Protein AF-A0A7W1VV33-F1 (afdb_monomer_lite)

Foldseek 3Di:
DDKDWQVLQPLAQQLVCVVVVDTDIAEEAEADPDPVDDDPLNVVVVCCVRVVNCVVVLVQQAVVQLVVVCVVVDDPDPQRVVVVVCCVVRNQRNFKDWHYWYCHPVQRKIKTWIWGPRDVTSAPQTWIWMQDPNGIHTDGNCVVVVVVVVVLVVVLVVLVVLLCVVQPDAPDDDDLVLVAAKKAWDLPVLVVSCVSSVDDPVLNVVLSVVRNQWMDHSNVQWIWRRDDPDTWIWHFPDWDDDPQKIKTWTFTPPPPPTDIDIWIWGDGPQWTATSNRRTIIHGD

Secondary structure (DSSP, 8-state):
-EEEEGGGSTTTTHHHHHHH----EEEEEEE-S-TT---HHHHHHHIIIIIS--HHHHHHHHHHHHHHHHHHH--SSHHHHHHHHHHHHH-SGGGEEEEEEEEETTTTEEEEEEEE-STT-SSTT-EEEEEETTEEEEEETHHHHHHHHHHHHHHHHHHHHHHHHHH----S---HHHH-SEEEE-HHHHHHHHHHTT--HHHHHHHHHHHHHEEEETTTTEEEE-SSSS--EEEEEEEEEETTEEEEEEEEES-SS--EEEEEEEEETTEEEETTT--EEEE-

pLDDT: mean 80.13, std 11.78, range [47.22, 97.31]

Sequence (284 aa):
MATLQNSTVPGLATHHFKNSGKALSFTVFLRGKSNDQISKWQQQIVERLFEKSELPTAIQQGMNEYEMQVLEDGFDGDEEEAVWNEIKKNGVLPYVILLALVVDELEREVILSLASDLDGNIEEHGIAISLRRGRWRFHHSDYLAQYCGRVDAEEKEKLWKQRQEIIGTPEWEPSPKTMYGTWVFDDTEAKRLFAELKLPKSEIRRNLKDGKEFRLELSSGRLVWVNSALPGEFELLGFEKLGDIVKIKFQNIPPNRPAKGQMEFKYYNGRLVALNAGLVFRKI

Radius of gyration: 24.75 Å; chains: 1; bounding box: 54×46×66 Å

Structure (mmCIF, N/CA/C/O backbone):
data_AF-A0A7W1VV33-F1
#
_entry.id   AF-A0A7W1VV33-F1
#
loop_
_atom_site.group_PDB
_atom_site.id
_atom_site.type_symbol
_atom_site.label_atom_id
_atom_site.label_alt_id
_atom_site.label_comp_id
_atom_site.label_asym_id
_atom_site.label_entity_id
_atom_site.label_seq_id
_atom_site.pdbx_PDB_ins_code
_atom_site.Cartn_x
_atom_site.Cartn_y
_atom_site.Cartn_z
_atom_site.occupancy
_atom_site.B_iso_or_equiv
_atom_site.auth_seq_id
_atom_site.auth_comp_id
_atom_site.auth_asym_id
_atom_site.auth_atom_id
_atom_site.pdbx_PDB_model_num
ATOM 1 N N . MET A 1 1 ? -10.549 -6.280 -2.941 1.00 83.56 1 MET A N 1
ATOM 2 C CA . MET A 1 1 ? -10.718 -5.021 -2.184 1.00 83.56 1 MET A CA 1
ATOM 3 C C . MET A 1 1 ? -12.162 -4.943 -1.725 1.00 83.56 1 MET A C 1
ATOM 5 O O . MET A 1 1 ? -13.036 -5.216 -2.539 1.00 83.56 1 MET A O 1
ATOM 9 N N . ALA A 1 2 ? -12.402 -4.614 -0.460 1.00 88.00 2 ALA A N 1
ATOM 10 C CA . ALA A 1 2 ? -13.742 -4.379 0.080 1.00 88.00 2 ALA A CA 1
ATOM 11 C C . ALA A 1 2 ? -13.767 -3.048 0.839 1.00 88.00 2 ALA A C 1
ATOM 13 O O . ALA A 1 2 ? -12.739 -2.637 1.371 1.00 88.00 2 ALA A O 1
ATOM 14 N N . THR A 1 3 ? -14.921 -2.390 0.894 1.00 92.81 3 THR A N 1
ATOM 15 C CA . THR A 1 3 ? -15.111 -1.141 1.641 1.00 92.81 3 THR A CA 1
ATOM 16 C C . THR A 1 3 ? -16.143 -1.376 2.734 1.00 92.81 3 THR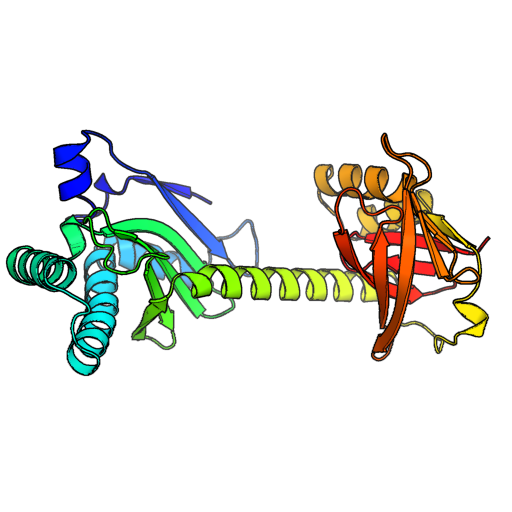 A C 1
ATOM 18 O O . THR A 1 3 ? -17.218 -1.906 2.460 1.00 92.81 3 THR A O 1
ATOM 21 N N . LEU A 1 4 ? -15.801 -1.004 3.963 1.00 90.88 4 LEU A N 1
ATOM 22 C CA . LEU A 1 4 ? -16.618 -1.185 5.164 1.00 90.88 4 LEU A CA 1
ATOM 23 C C . LEU A 1 4 ? -16.777 0.159 5.880 1.00 90.88 4 LEU A C 1
ATOM 25 O O . LEU A 1 4 ? -16.009 1.082 5.628 1.00 90.88 4 LEU A O 1
ATOM 29 N N . GLN A 1 5 ? -17.760 0.286 6.769 1.00 92.31 5 GLN A N 1
ATOM 30 C CA . GLN A 1 5 ? -17.950 1.504 7.562 1.00 92.31 5 GLN A CA 1
ATOM 31 C C . GLN A 1 5 ? -17.329 1.345 8.948 1.00 92.31 5 GLN A C 1
ATOM 33 O O . GLN A 1 5 ? -17.459 0.297 9.565 1.00 92.31 5 GLN A O 1
ATOM 38 N N . ASN A 1 6 ? -16.708 2.394 9.483 1.00 91.31 6 ASN A N 1
ATOM 39 C CA . ASN A 1 6 ? -16.181 2.394 10.852 1.00 91.31 6 ASN A CA 1
ATOM 40 C C . ASN A 1 6 ? -17.275 2.081 11.887 1.00 91.31 6 ASN A C 1
ATOM 42 O O . ASN A 1 6 ? -17.009 1.400 12.869 1.00 91.31 6 ASN A O 1
ATOM 46 N N . SER A 1 7 ? -18.523 2.478 11.616 1.00 87.31 7 SER A N 1
ATOM 47 C CA . SER A 1 7 ? -19.693 2.163 12.446 1.00 87.31 7 SER A CA 1
ATOM 48 C C . SER A 1 7 ? -19.991 0.663 12.578 1.00 87.31 7 SER A C 1
ATOM 50 O O . SER A 1 7 ? -20.749 0.283 13.467 1.00 87.31 7 SER A O 1
ATOM 52 N N . THR A 1 8 ? -19.417 -0.202 11.731 1.00 87.94 8 THR A N 1
ATOM 53 C CA . THR A 1 8 ? -19.545 -1.662 11.873 1.00 87.94 8 THR A CA 1
ATOM 54 C C . THR A 1 8 ? -18.546 -2.251 12.869 1.00 87.94 8 THR A C 1
ATOM 56 O O . THR A 1 8 ? -18.617 -3.444 13.151 1.00 87.94 8 THR A O 1
ATOM 59 N N . VAL A 1 9 ? -17.601 -1.454 13.380 1.00 89.38 9 VAL A N 1
ATOM 60 C CA . VAL A 1 9 ? -16.608 -1.874 14.374 1.00 89.38 9 VAL A CA 1
ATOM 61 C C . VAL A 1 9 ? -16.997 -1.284 15.736 1.00 89.38 9 VAL A C 1
ATOM 63 O O . VAL A 1 9 ? -17.042 -0.061 15.876 1.00 89.38 9 VAL A O 1
ATOM 66 N N . PRO A 1 10 ? -17.282 -2.111 16.758 1.00 89.31 10 PRO A N 1
ATOM 67 C CA . PRO A 1 10 ? -17.721 -1.616 18.060 1.00 89.31 10 PRO A CA 1
ATOM 68 C C . PRO A 1 10 ? -16.733 -0.629 18.696 1.00 89.31 10 PRO A C 1
ATOM 70 O O . PRO A 1 10 ? -15.543 -0.917 18.816 1.00 89.31 10 PRO A O 1
ATOM 73 N N . GLY A 1 11 ? -17.242 0.528 19.127 1.00 89.81 11 GLY A N 1
ATOM 74 C CA . GLY A 1 11 ? -16.482 1.554 19.851 1.00 89.81 11 GLY A CA 1
ATOM 75 C C . GLY A 1 11 ? -15.598 2.456 18.985 1.00 89.81 11 GLY A C 1
ATOM 76 O O . GLY A 1 11 ? -15.225 3.530 19.450 1.00 89.81 11 GLY A O 1
ATOM 77 N N . LEU A 1 12 ? -15.319 2.076 17.737 1.00 91.81 12 LEU A N 1
ATOM 78 C CA . LEU A 1 12 ? -14.425 2.809 16.843 1.00 91.81 12 LEU A CA 1
ATOM 79 C C . LEU A 1 12 ? -15.085 4.069 16.263 1.00 91.81 12 LEU A C 1
ATOM 81 O O . LEU A 1 12 ? -16.242 4.019 15.840 1.00 91.81 12 LEU A O 1
ATOM 85 N N . ALA A 1 13 ? -14.348 5.184 16.216 1.00 90.75 13 ALA A N 1
ATOM 86 C CA . ALA A 1 13 ? -14.779 6.465 15.640 1.00 90.75 13 ALA A CA 1
ATOM 87 C C . ALA A 1 13 ? -16.143 6.971 16.161 1.00 90.75 13 ALA A C 1
ATOM 89 O O . ALA A 1 13 ? -16.871 7.693 15.469 1.00 90.75 13 ALA A O 1
ATOM 90 N N . THR A 1 14 ? -16.539 6.553 17.366 1.00 92.31 14 THR A N 1
ATOM 91 C CA . THR A 1 14 ? -17.854 6.881 17.931 1.00 92.31 14 THR A CA 1
ATOM 92 C C . THR A 1 14 ? -17.977 8.360 18.281 1.00 92.31 14 THR A C 1
ATOM 94 O O . THR A 1 14 ? -19.067 8.918 18.136 1.00 92.31 14 THR A O 1
ATOM 97 N N . HIS A 1 15 ? -16.877 9.014 18.668 1.00 90.75 15 HIS A N 1
ATOM 98 C CA . HIS A 1 15 ? -16.834 10.458 18.887 1.00 90.75 15 HIS A CA 1
ATOM 99 C C . HIS A 1 15 ? -17.069 11.213 17.569 1.00 90.75 15 HIS A C 1
ATOM 101 O O . HIS A 1 15 ? -18.011 12.006 17.473 1.00 90.75 15 HIS A O 1
ATOM 107 N N . HIS A 1 16 ? -16.329 10.858 16.515 1.00 88.19 16 HIS A N 1
ATOM 108 C CA . HIS A 1 16 ? -16.531 11.398 15.173 1.00 88.19 16 HIS A CA 1
ATOM 109 C C . HIS A 1 16 ? -17.979 11.237 14.700 1.00 88.19 16 HIS A C 1
ATOM 111 O O . HIS A 1 16 ? -18.602 12.207 14.267 1.00 88.19 16 HIS A O 1
ATOM 117 N N . PHE A 1 17 ? -18.538 10.026 14.802 1.00 88.31 17 PHE A N 1
ATOM 118 C CA . PHE A 1 17 ? -19.909 9.752 14.370 1.00 88.31 17 PHE A CA 1
ATOM 119 C C . PHE A 1 17 ? -20.930 10.613 15.122 1.00 88.31 17 PHE A C 1
ATOM 121 O O . PHE A 1 17 ? -21.849 11.155 14.508 1.00 88.31 17 PHE A O 1
ATOM 128 N N . LYS A 1 18 ? -20.754 10.776 16.437 1.00 89.25 18 LYS A N 1
ATOM 129 C CA . LYS A 1 18 ? -21.632 11.599 17.275 1.00 89.25 18 LYS A CA 1
ATOM 130 C C . LYS A 1 18 ? -21.602 13.075 16.870 1.00 89.25 18 LYS A C 1
ATOM 132 O O . LYS A 1 18 ? -22.653 13.711 16.866 1.00 89.25 18 LYS A O 1
ATOM 137 N N . ASN A 1 19 ? -20.431 13.603 16.518 1.00 87.56 19 ASN A N 1
ATOM 138 C CA . ASN A 1 19 ? -20.259 15.026 16.219 1.00 87.56 19 ASN A CA 1
ATOM 139 C C . ASN A 1 19 ? -20.596 15.377 14.763 1.00 87.56 19 ASN A C 1
ATOM 141 O O . ASN A 1 19 ? -21.171 16.431 14.500 1.00 87.56 19 ASN A O 1
ATOM 145 N N . SER A 1 20 ? -20.253 14.508 13.808 1.00 88.25 20 SER A N 1
ATOM 146 C CA . SER A 1 20 ? -20.432 14.775 12.375 1.00 88.25 20 SER A CA 1
ATOM 147 C C . SER A 1 20 ? -21.716 14.179 11.791 1.00 88.25 20 SER A C 1
ATOM 149 O O . SER A 1 20 ? -22.148 14.587 10.709 1.00 88.25 20 SER A O 1
ATOM 151 N N . GLY A 1 21 ? -22.303 13.179 12.459 1.00 85.31 21 GLY A N 1
ATOM 152 C CA . GLY A 1 21 ? -23.409 12.371 11.942 1.00 85.31 21 GLY A CA 1
ATOM 153 C C . GLY A 1 21 ? -23.028 11.469 10.760 1.00 85.31 21 GLY A C 1
ATOM 154 O O . GLY A 1 21 ? -23.911 10.885 10.130 1.00 85.31 21 GLY A O 1
ATOM 155 N N . LYS A 1 22 ? -21.736 11.360 10.415 1.00 86.44 22 LYS A N 1
ATOM 156 C CA . LYS A 1 22 ? -21.251 10.608 9.249 1.00 86.44 22 LYS A CA 1
ATOM 157 C C . LYS A 1 22 ? -20.470 9.371 9.673 1.00 86.44 22 LYS A C 1
ATOM 159 O O . LYS A 1 22 ? -19.527 9.444 10.453 1.00 86.44 22 LYS A O 1
ATOM 164 N N . ALA A 1 23 ? -20.829 8.230 9.088 1.00 86.00 23 ALA A N 1
ATOM 165 C CA . ALA A 1 23 ? -20.047 7.005 9.198 1.00 86.00 23 ALA A CA 1
ATOM 166 C C . ALA A 1 23 ? -18.947 6.997 8.125 1.00 86.00 23 ALA A C 1
ATOM 168 O O . ALA A 1 23 ? -19.226 6.830 6.935 1.00 86.00 23 ALA A O 1
ATOM 169 N N . LEU A 1 24 ? -17.693 7.186 8.538 1.00 89.50 24 LEU A N 1
ATOM 170 C CA . LEU A 1 24 ? -16.546 7.110 7.634 1.00 89.50 24 LEU A CA 1
ATOM 171 C C . LEU A 1 24 ? -16.305 5.671 7.186 1.00 89.50 24 LEU A C 1
ATOM 173 O O . LEU A 1 24 ? -16.442 4.734 7.972 1.00 89.50 24 LEU A O 1
ATOM 177 N N . SER A 1 25 ? -15.929 5.496 5.923 1.00 93.62 25 SER A N 1
ATOM 178 C CA . SER A 1 25 ? -15.611 4.182 5.363 1.00 93.62 25 SER A CA 1
ATOM 179 C C . SER A 1 25 ? -14.108 3.928 5.343 1.00 93.62 25 SER A C 1
ATOM 181 O O . SER A 1 25 ? -13.326 4.865 5.216 1.00 93.62 25 SER A O 1
ATOM 183 N N . PHE A 1 26 ? -13.723 2.660 5.415 1.00 94.31 26 PHE A N 1
ATOM 184 C CA . PHE A 1 26 ? -12.347 2.194 5.306 1.00 94.31 26 PHE A CA 1
ATOM 185 C C . PHE A 1 26 ? -12.239 1.065 4.287 1.00 94.31 26 PHE A C 1
ATOM 187 O O . PHE A 1 26 ? -13.222 0.389 3.969 1.00 94.31 26 PHE A O 1
ATOM 194 N N . THR A 1 27 ? -11.031 0.861 3.766 1.00 95.50 27 THR A N 1
ATOM 195 C CA . THR A 1 27 ? -10.782 -0.139 2.721 1.00 95.50 27 THR A CA 1
ATOM 196 C C . THR A 1 27 ? -9.988 -1.324 3.255 1.00 95.50 27 THR A C 1
ATOM 198 O O . THR A 1 27 ? -8.996 -1.147 3.953 1.00 95.50 27 THR A O 1
ATOM 201 N N . VAL A 1 28 ? -10.400 -2.538 2.890 1.00 95.19 28 VAL A N 1
ATOM 202 C CA . VAL A 1 28 ? -9.690 -3.785 3.183 1.00 95.19 28 VAL A CA 1
ATOM 203 C C . VAL A 1 28 ? -8.979 -4.289 1.927 1.00 95.19 28 VAL A C 1
ATOM 205 O O . VAL A 1 28 ? -9.610 -4.604 0.906 1.00 95.19 28 VAL A O 1
ATOM 208 N N . PHE A 1 29 ? -7.658 -4.399 2.024 1.00 94.56 29 PHE A N 1
ATOM 209 C CA . PHE A 1 29 ? -6.761 -4.940 1.012 1.00 94.56 29 PHE A CA 1
ATOM 210 C C . PHE A 1 29 ? -6.275 -6.322 1.443 1.00 94.56 29 PHE A C 1
ATOM 212 O O . PHE A 1 29 ? -5.726 -6.489 2.528 1.00 94.56 29 PHE A O 1
ATOM 219 N N . LEU A 1 30 ? -6.465 -7.316 0.578 1.00 94.62 30 LEU A N 1
ATOM 220 C CA . LEU A 1 30 ? -5.962 -8.671 0.781 1.00 94.62 30 LEU A CA 1
ATOM 221 C C . LEU A 1 30 ? -4.854 -8.907 -0.242 1.00 94.62 30 LEU A C 1
ATOM 223 O O . LEU A 1 30 ? -5.131 -8.954 -1.440 1.00 94.62 30 LEU A O 1
ATOM 227 N N . ARG A 1 31 ? -3.610 -9.030 0.223 1.00 92.75 31 ARG A N 1
ATOM 228 C CA . ARG A 1 31 ? -2.452 -9.342 -0.619 1.00 92.75 31 ARG A CA 1
ATOM 229 C C . ARG A 1 31 ? -2.083 -10.806 -0.436 1.00 92.75 31 ARG A C 1
ATOM 231 O O . ARG A 1 31 ? -1.872 -11.261 0.687 1.00 92.75 31 ARG A O 1
ATOM 238 N N . GLY A 1 32 ? -2.045 -11.551 -1.534 1.00 91.06 32 GLY A N 1
ATOM 239 C CA . GLY A 1 32 ? -1.798 -12.989 -1.525 1.00 91.06 32 GLY A CA 1
ATOM 240 C C . GLY A 1 32 ? -1.123 -13.468 -2.801 1.00 91.06 32 GLY A 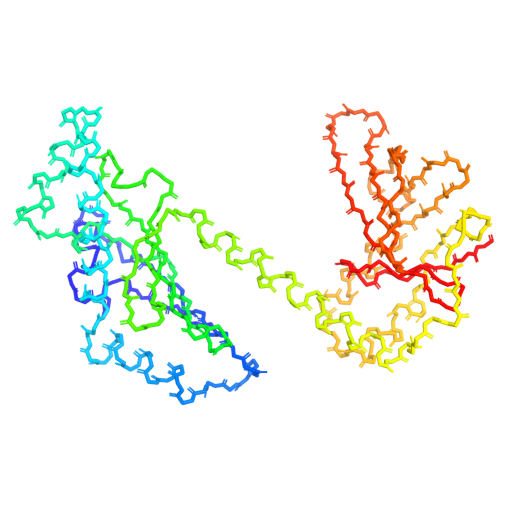C 1
ATOM 241 O O . GLY A 1 32 ? -0.757 -12.685 -3.675 1.00 91.06 32 GLY A O 1
ATOM 242 N N . LYS A 1 33 ? -0.942 -14.785 -2.913 1.00 86.31 33 LYS A N 1
ATOM 243 C CA . LYS A 1 33 ? -0.276 -15.401 -4.076 1.00 86.31 33 LYS A CA 1
ATOM 244 C C . LYS A 1 33 ? -1.083 -15.276 -5.371 1.00 86.31 33 LYS A C 1
ATOM 246 O O . LYS A 1 33 ? -0.498 -15.299 -6.452 1.00 86.31 33 LYS A O 1
ATOM 251 N N . SER A 1 34 ? -2.405 -15.189 -5.249 1.00 82.25 34 SER A N 1
ATOM 252 C CA . SER A 1 34 ? -3.356 -15.076 -6.350 1.00 82.25 34 SER A CA 1
ATOM 253 C C . SER A 1 34 ? -4.318 -13.927 -6.071 1.00 82.25 34 SER A C 1
ATOM 255 O O . SER A 1 34 ? -4.806 -13.801 -4.951 1.00 82.25 34 SER A O 1
ATOM 257 N N . ASN A 1 35 ? -4.604 -13.117 -7.089 1.00 75.94 35 ASN A N 1
ATOM 258 C CA . ASN A 1 35 ? -5.511 -11.973 -6.965 1.00 75.94 35 ASN A CA 1
ATOM 259 C C . ASN A 1 35 ? -6.987 -12.395 -6.867 1.00 75.94 35 ASN A C 1
ATOM 261 O O . ASN A 1 35 ? -7.805 -11.627 -6.367 1.00 75.94 35 ASN A O 1
ATOM 265 N N . ASP A 1 36 ? -7.313 -13.618 -7.297 1.00 82.31 36 ASP A N 1
ATOM 266 C CA . ASP A 1 36 ? -8.695 -14.106 -7.401 1.00 82.31 36 ASP A CA 1
ATOM 267 C C . ASP A 1 36 ? -9.079 -15.078 -6.274 1.00 82.31 36 ASP A C 1
ATOM 269 O O . ASP A 1 36 ? -10.183 -15.621 -6.261 1.00 82.31 36 ASP A O 1
ATOM 273 N N . GLN A 1 37 ? -8.167 -15.349 -5.335 1.00 87.75 37 GLN A N 1
ATOM 274 C CA . GLN A 1 37 ? -8.395 -16.313 -4.260 1.00 87.75 37 GLN A CA 1
ATOM 275 C C . GLN A 1 37 ? -7.998 -15.736 -2.908 1.00 87.75 37 GLN A C 1
ATOM 277 O O . GLN A 1 37 ? -6.871 -15.286 -2.719 1.00 87.75 37 GLN A O 1
ATOM 282 N N . ILE A 1 38 ? -8.921 -15.822 -1.951 1.00 92.31 38 ILE A N 1
ATOM 283 C CA . ILE A 1 38 ? -8.646 -15.541 -0.543 1.00 92.31 38 ILE A CA 1
ATOM 284 C C . ILE A 1 38 ? -8.044 -16.804 0.070 1.00 92.31 38 ILE A C 1
ATOM 286 O O . ILE A 1 38 ? -8.630 -17.886 -0.008 1.00 92.31 38 ILE A O 1
ATOM 290 N N . SER A 1 39 ? -6.864 -16.688 0.670 1.00 94.88 39 SER A N 1
ATOM 291 C CA . SER A 1 39 ? -6.229 -17.822 1.335 1.00 94.88 39 SER A CA 1
ATOM 292 C C . SER A 1 39 ? -6.861 -18.113 2.693 1.00 94.88 39 SER A C 1
ATOM 294 O O . SER A 1 39 ? -7.425 -17.236 3.349 1.00 94.88 39 SER A O 1
ATOM 296 N N . LYS A 1 40 ? -6.696 -19.354 3.175 1.00 95.62 40 LYS A N 1
ATOM 297 C CA . LYS A 1 40 ? -7.171 -19.762 4.509 1.00 95.62 40 LYS A CA 1
ATOM 298 C C . LYS A 1 40 ? -6.649 -18.852 5.620 1.00 95.62 40 LYS A C 1
ATOM 300 O O . LYS A 1 40 ? -7.354 -18.608 6.588 1.00 95.62 40 LYS A O 1
ATOM 305 N N . TRP A 1 41 ? -5.415 -18.363 5.496 1.00 94.81 41 TRP A N 1
ATOM 306 C CA . TRP A 1 41 ? -4.842 -17.475 6.502 1.00 94.81 41 TRP A CA 1
ATOM 307 C C . TRP A 1 41 ? -5.474 -16.086 6.468 1.00 94.81 41 TRP A C 1
ATOM 309 O O . TRP A 1 41 ? -5.835 -15.571 7.519 1.00 94.81 41 TRP A O 1
ATOM 319 N N . GLN A 1 42 ? -5.660 -15.503 5.279 1.00 95.62 42 GLN A N 1
ATOM 320 C CA . GLN A 1 42 ? -6.361 -14.224 5.148 1.00 95.62 42 GLN A CA 1
ATOM 321 C C . GLN A 1 42 ? -7.778 -14.326 5.710 1.00 95.62 42 GLN A C 1
ATOM 323 O O . GLN A 1 42 ? -8.179 -13.478 6.499 1.00 95.62 42 GLN A O 1
ATOM 328 N N . GLN A 1 43 ? -8.495 -15.400 5.368 1.00 95.44 43 GLN A N 1
ATOM 329 C CA . GLN A 1 43 ? -9.822 -15.676 5.906 1.00 95.44 43 GLN A CA 1
ATOM 330 C C . GLN A 1 43 ? -9.800 -15.740 7.441 1.00 95.44 43 GLN A C 1
ATOM 332 O O . GLN A 1 43 ? -10.543 -15.009 8.082 1.00 95.44 43 GLN A O 1
ATOM 337 N N . GLN A 1 44 ? -8.889 -16.516 8.038 1.00 96.00 44 GLN A N 1
ATOM 338 C CA . GLN A 1 44 ? -8.747 -16.601 9.498 1.00 96.00 44 GLN A CA 1
ATOM 339 C C . GLN A 1 44 ? -8.462 -15.247 10.158 1.00 96.00 44 GLN A C 1
ATOM 341 O O . GLN A 1 44 ? -8.972 -14.976 11.242 1.00 96.00 44 GLN A O 1
ATOM 346 N N . ILE A 1 45 ? -7.628 -14.402 9.545 1.00 96.00 45 ILE A N 1
ATOM 347 C CA . ILE A 1 45 ? -7.336 -13.063 10.070 1.00 96.00 45 ILE A CA 1
ATOM 348 C C . ILE A 1 45 ? -8.581 -12.176 10.005 1.00 96.00 45 ILE A C 1
ATOM 350 O O . ILE A 1 45 ? -8.919 -11.540 10.998 1.00 96.00 45 ILE A O 1
ATOM 354 N N . VAL A 1 46 ? -9.278 -12.156 8.869 1.00 94.69 46 VAL A N 1
ATOM 355 C CA . VAL A 1 46 ? -10.506 -11.369 8.685 1.00 94.69 46 VAL A CA 1
ATOM 356 C C . VAL A 1 46 ? -11.595 -11.825 9.666 1.00 94.69 46 VAL A C 1
ATOM 358 O O . VAL A 1 46 ? -12.170 -10.990 10.360 1.00 94.69 46 VAL A O 1
ATOM 361 N N . GLU A 1 47 ? -11.814 -13.135 9.805 1.00 95.06 47 GLU A N 1
ATOM 362 C CA . GLU A 1 47 ? -12.751 -13.717 10.778 1.00 95.06 47 GLU A CA 1
ATOM 363 C C . GLU A 1 47 ? -12.392 -13.311 12.215 1.00 95.06 47 GLU A C 1
ATOM 365 O O . GLU A 1 47 ? -13.254 -12.899 12.987 1.00 95.06 47 GLU A O 1
ATOM 370 N N . ARG A 1 48 ? -11.108 -13.364 12.594 1.00 94.94 48 ARG A N 1
ATOM 371 C CA . ARG A 1 48 ? -10.666 -12.922 13.926 1.00 94.94 48 ARG A CA 1
ATOM 372 C C . ARG A 1 48 ? -10.938 -11.438 14.162 1.00 94.94 48 ARG A C 1
ATOM 374 O O . ARG A 1 48 ? -11.506 -11.076 15.189 1.00 94.94 48 ARG A O 1
ATOM 381 N N . LEU A 1 49 ? -10.544 -10.585 13.220 1.00 94.94 49 LEU A N 1
ATOM 382 C CA . LEU A 1 49 ? -10.669 -9.137 13.368 1.00 94.94 49 LEU A CA 1
ATOM 383 C C . LEU A 1 49 ? -12.134 -8.696 13.459 1.00 94.94 49 LEU A C 1
ATOM 385 O O . LEU A 1 49 ? -12.460 -7.882 14.321 1.00 94.94 49 LEU A O 1
ATOM 389 N N . PHE A 1 50 ? -13.008 -9.248 12.614 1.00 93.19 50 PHE A N 1
ATOM 390 C CA . PHE A 1 50 ? -14.390 -8.782 12.493 1.00 93.19 50 PHE A CA 1
ATOM 391 C C . PHE A 1 50 ? -15.405 -9.682 13.200 1.00 93.19 50 PHE A C 1
ATOM 393 O O . PHE A 1 50 ? -16.165 -9.193 14.029 1.00 93.19 50 PHE A O 1
ATOM 400 N N . GLU A 1 51 ? -15.417 -10.988 12.931 1.00 91.81 51 GLU A N 1
ATOM 401 C CA . GLU A 1 51 ? -16.431 -11.892 13.500 1.00 91.81 51 GLU A CA 1
ATOM 402 C C . GLU A 1 51 ? -16.174 -12.175 14.980 1.00 91.81 51 GLU A C 1
ATOM 404 O O . GLU A 1 51 ? -17.100 -12.189 15.788 1.00 91.81 51 GLU A O 1
ATOM 409 N N . LYS A 1 52 ? -14.902 -12.341 15.363 1.00 92.88 52 LYS A N 1
ATOM 410 C CA . LYS A 1 52 ? -14.505 -12.509 16.770 1.00 92.88 52 LYS A CA 1
ATOM 411 C C . LYS A 1 52 ? -14.242 -11.190 17.489 1.00 92.88 52 LYS A C 1
ATOM 413 O O . LYS A 1 52 ? -13.852 -11.211 18.652 1.00 92.88 52 LYS A O 1
ATOM 418 N N . SER A 1 53 ? -14.477 -10.059 16.818 1.00 90.56 53 SER A N 1
ATOM 419 C CA . SER A 1 53 ? -14.329 -8.718 17.392 1.00 90.56 53 SER A CA 1
ATOM 420 C C . SER A 1 53 ? -12.941 -8.455 18.001 1.00 90.56 53 SER A C 1
ATOM 422 O O . SER A 1 53 ? -12.829 -7.751 19.001 1.00 90.56 53 SER A O 1
ATOM 424 N N . GLU A 1 54 ? -11.866 -9.004 17.418 1.00 94.69 54 GLU A N 1
ATOM 425 C CA . GLU A 1 54 ? -10.497 -8.770 17.909 1.00 94.69 54 GLU A CA 1
ATOM 426 C C . GLU A 1 54 ? -9.900 -7.437 17.419 1.00 94.69 54 GLU A C 1
ATOM 428 O O . GLU A 1 54 ? -8.870 -7.006 17.935 1.00 94.69 54 GLU A O 1
ATOM 433 N N . LEU A 1 55 ? -10.518 -6.762 16.441 1.00 94.50 55 LEU A N 1
ATOM 434 C CA . LEU A 1 55 ? -10.000 -5.503 15.891 1.00 94.50 55 LEU A CA 1
ATOM 435 C C . LEU A 1 55 ? -9.887 -4.370 16.936 1.00 94.50 55 LEU A C 1
ATOM 437 O O . LEU A 1 55 ? -8.821 -3.757 17.003 1.00 94.50 55 LEU A O 1
ATOM 441 N N . PRO A 1 56 ? -10.889 -4.101 17.799 1.00 94.06 56 PRO A N 1
ATOM 442 C CA . PRO A 1 56 ? -10.731 -3.142 18.895 1.00 94.06 56 PRO A CA 1
ATOM 443 C C . PRO A 1 56 ? -9.559 -3.479 19.827 1.00 94.06 56 PRO A C 1
ATOM 445 O O . PRO A 1 56 ? -8.778 -2.605 20.197 1.00 94.06 56 PRO A O 1
ATOM 448 N N . THR A 1 57 ? -9.385 -4.762 20.163 1.00 93.25 57 THR A N 1
ATOM 449 C CA . THR A 1 57 ? -8.266 -5.225 20.994 1.00 93.25 57 THR A CA 1
ATOM 450 C C . THR A 1 57 ? -6.921 -5.010 20.304 1.00 93.25 57 THR A C 1
ATOM 452 O O . THR A 1 57 ? -5.970 -4.593 20.958 1.00 93.25 57 THR A O 1
ATOM 455 N N . ALA A 1 58 ? -6.835 -5.252 18.995 1.00 93.88 58 ALA A N 1
ATOM 456 C CA . ALA A 1 58 ? -5.634 -5.000 18.204 1.00 93.88 58 ALA A CA 1
ATOM 457 C C . ALA A 1 58 ? -5.223 -3.521 18.226 1.00 93.88 58 ALA A C 1
ATOM 459 O O . ALA A 1 58 ? -4.056 -3.212 18.465 1.00 93.88 58 ALA A O 1
ATOM 460 N N . ILE A 1 59 ? -6.188 -2.615 18.026 1.00 93.88 59 ILE A N 1
ATOM 461 C CA . ILE A 1 59 ? -5.946 -1.167 18.069 1.00 93.88 59 ILE A CA 1
ATOM 4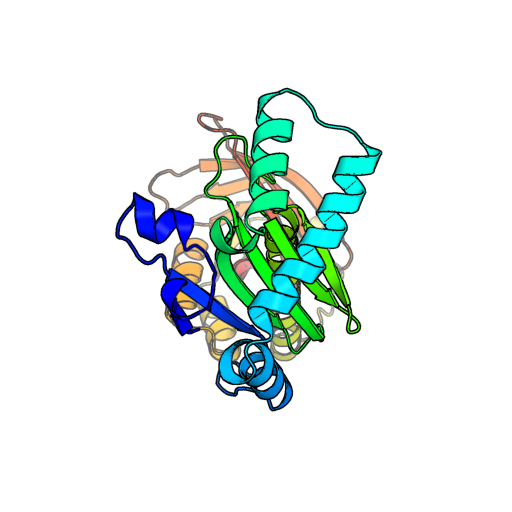62 C C . ILE A 1 59 ? -5.480 -0.757 19.466 1.00 93.88 59 ILE A C 1
ATOM 464 O O . ILE A 1 59 ? -4.458 -0.093 19.591 1.00 93.88 59 ILE A O 1
ATOM 468 N N . GLN A 1 60 ? -6.164 -1.212 20.519 1.00 91.69 60 GLN A N 1
ATOM 469 C CA . GLN A 1 60 ? -5.769 -0.904 21.894 1.00 91.69 60 GLN A CA 1
ATOM 470 C C . GLN A 1 60 ? -4.349 -1.399 22.204 1.00 91.69 60 GLN A C 1
ATOM 472 O O . GLN A 1 60 ? -3.562 -0.674 22.798 1.00 91.69 60 GLN A O 1
ATOM 477 N N . GLN A 1 61 ? -3.993 -2.613 21.773 1.00 92.31 61 GLN A N 1
ATOM 478 C CA . GLN A 1 61 ? -2.650 -3.157 21.985 1.00 92.31 61 GLN A CA 1
ATOM 479 C C . GLN A 1 61 ? -1.564 -2.351 21.269 1.00 92.31 61 GLN A C 1
ATOM 481 O O . GLN A 1 61 ? -0.513 -2.129 21.861 1.00 92.31 61 GLN A O 1
ATOM 486 N N . GLY A 1 62 ? -1.807 -1.906 20.032 1.00 90.94 62 GLY A N 1
ATOM 487 C CA . GLY A 1 62 ? -0.872 -1.018 19.340 1.00 90.94 62 GLY A CA 1
ATOM 488 C C . GLY A 1 62 ? -0.766 0.345 20.027 1.00 90.94 62 GLY A C 1
ATOM 489 O O . GLY A 1 62 ? 0.336 0.805 20.290 1.00 90.94 62 GLY A O 1
ATOM 490 N N . MET A 1 63 ? -1.889 0.954 20.415 1.00 88.31 63 MET A N 1
ATOM 491 C CA . MET A 1 63 ? -1.885 2.261 21.086 1.00 88.31 63 MET A CA 1
ATOM 492 C C . MET A 1 63 ? -1.218 2.248 22.465 1.00 88.31 63 MET A C 1
ATOM 494 O O . MET A 1 63 ? -0.635 3.251 22.857 1.00 88.31 63 MET A O 1
ATOM 498 N N . ASN A 1 64 ? -1.233 1.122 23.180 1.00 87.69 64 ASN A N 1
ATOM 499 C CA . ASN A 1 64 ? -0.488 1.000 24.433 1.00 87.69 64 ASN A CA 1
ATOM 500 C C . ASN A 1 64 ? 1.037 1.113 24.221 1.00 87.69 64 ASN A C 1
ATOM 502 O O . ASN A 1 64 ? 1.744 1.554 25.120 1.00 87.69 64 ASN A O 1
ATOM 506 N N . GLU A 1 65 ? 1.569 0.700 23.062 1.00 84.50 65 GLU A N 1
ATOM 507 C CA . GLU A 1 65 ? 2.995 0.893 22.750 1.00 84.50 65 GLU A CA 1
ATOM 508 C C . GLU A 1 65 ? 3.318 2.365 22.498 1.00 84.50 65 GLU A C 1
ATOM 510 O O . GLU A 1 65 ? 4.337 2.843 22.988 1.00 84.50 65 GLU A O 1
ATOM 515 N N . TYR A 1 66 ? 2.427 3.082 21.811 1.00 83.19 66 TYR A N 1
ATOM 516 C CA . TYR A 1 66 ? 2.530 4.531 21.642 1.00 83.19 66 TYR A CA 1
ATOM 517 C C . TYR A 1 66 ? 2.480 5.271 22.985 1.00 83.19 66 TYR A C 1
ATOM 519 O O . TYR A 1 66 ? 3.344 6.095 23.256 1.00 83.19 66 TYR A O 1
ATOM 527 N N . GLU A 1 67 ? 1.535 4.925 23.868 1.00 80.31 67 GLU A N 1
ATOM 528 C CA . GLU A 1 67 ? 1.438 5.521 25.211 1.00 80.31 67 GLU A CA 1
ATOM 529 C C . GLU A 1 67 ? 2.754 5.400 25.986 1.00 80.31 67 GLU A C 1
ATOM 531 O O . GLU A 1 67 ? 3.199 6.363 26.605 1.00 80.31 67 GLU A O 1
ATOM 536 N N . MET A 1 68 ? 3.386 4.223 25.957 1.00 81.06 68 MET A N 1
ATOM 537 C CA . MET A 1 68 ? 4.664 4.027 26.643 1.00 81.06 68 MET A CA 1
ATOM 538 C C . MET A 1 68 ? 5.768 4.928 26.078 1.00 81.06 68 MET A C 1
ATOM 540 O O . MET A 1 68 ? 6.582 5.405 26.858 1.00 81.06 68 MET A O 1
ATOM 544 N N . GLN A 1 69 ? 5.778 5.186 24.766 1.00 76.75 69 GLN A N 1
ATOM 545 C CA . GLN A 1 69 ? 6.753 6.081 24.129 1.00 76.75 69 GLN A CA 1
ATOM 546 C C . GLN A 1 69 ? 6.529 7.540 24.548 1.00 76.75 69 GLN A C 1
ATOM 548 O O . GLN A 1 69 ? 7.455 8.187 25.026 1.00 76.75 69 GLN A O 1
ATOM 553 N N . VAL A 1 70 ? 5.287 8.029 24.484 1.00 74.31 70 VAL A N 1
ATOM 554 C CA . VAL A 1 70 ? 4.951 9.408 24.889 1.00 74.31 70 VAL A CA 1
ATOM 555 C C . VAL A 1 70 ? 5.249 9.660 26.368 1.00 74.31 70 VAL A C 1
ATOM 557 O O . VAL A 1 70 ? 5.747 10.717 26.737 1.00 74.31 70 VAL A O 1
ATOM 560 N N . LEU A 1 71 ? 4.986 8.688 27.248 1.00 69.69 71 LEU A N 1
ATOM 561 C CA . LEU A 1 71 ? 5.299 8.831 28.676 1.00 69.69 71 LEU A CA 1
ATOM 562 C C . LEU A 1 71 ? 6.808 8.895 28.965 1.00 69.69 71 LEU A C 1
ATOM 564 O O . LEU A 1 71 ? 7.191 9.444 29.999 1.00 69.69 71 LEU A O 1
ATOM 568 N N . GLU A 1 72 ? 7.646 8.317 28.102 1.00 74.94 72 GLU A N 1
ATOM 569 C CA . GLU A 1 72 ? 9.106 8.410 28.206 1.00 74.94 72 GLU A CA 1
ATOM 570 C C . GLU A 1 72 ? 9.628 9.760 27.692 1.00 74.94 72 GLU A C 1
ATOM 572 O O . GLU A 1 72 ? 10.508 10.345 28.329 1.00 74.94 72 GLU A O 1
ATOM 577 N N . ASP A 1 73 ? 9.059 10.266 26.596 1.00 72.62 73 ASP A N 1
ATOM 578 C CA . ASP A 1 73 ? 9.507 11.498 25.934 1.00 72.62 73 ASP A CA 1
ATOM 579 C C . ASP A 1 73 ? 8.912 12.781 26.559 1.00 72.62 73 ASP A C 1
ATOM 581 O O . ASP A 1 73 ? 9.544 13.839 26.526 1.00 72.62 73 ASP A O 1
ATOM 585 N N . GLY A 1 74 ? 7.758 12.676 27.226 1.00 65.75 74 GLY A N 1
ATOM 586 C CA . GLY A 1 74 ? 7.001 13.804 27.777 1.00 65.75 74 GLY A CA 1
ATOM 587 C C . GLY A 1 74 ? 5.985 14.379 26.783 1.00 65.75 74 GLY A C 1
ATOM 588 O O . GLY A 1 74 ? 5.970 14.010 25.616 1.00 65.75 74 GLY A O 1
ATOM 589 N N . PHE A 1 75 ? 5.109 15.270 27.262 1.00 69.88 75 PHE A N 1
ATOM 590 C CA . PHE A 1 75 ? 4.140 15.983 26.417 1.00 69.88 75 PHE A CA 1
ATOM 591 C C . PHE A 1 75 ? 4.718 17.324 25.962 1.00 69.88 75 PHE A C 1
ATOM 593 O O . PHE A 1 75 ? 5.247 18.074 26.790 1.00 69.88 75 PHE A O 1
ATOM 600 N N . ASP A 1 76 ? 4.534 17.673 24.691 1.00 67.94 76 ASP A N 1
ATOM 601 C CA . ASP A 1 76 ? 5.006 18.928 24.091 1.00 67.94 76 ASP A CA 1
ATOM 602 C C . ASP A 1 76 ? 3.995 20.088 24.259 1.00 67.94 76 ASP A C 1
ATOM 604 O O . ASP A 1 76 ? 3.967 21.049 23.486 1.00 67.94 76 ASP A O 1
ATOM 608 N N . GLY A 1 77 ? 3.167 20.046 25.311 1.00 71.69 77 GLY A N 1
ATOM 609 C CA . GLY A 1 77 ? 2.300 21.155 25.718 1.00 71.69 77 GLY A CA 1
ATOM 610 C C . GLY A 1 77 ? 0.973 20.745 26.360 1.00 71.69 77 GLY A C 1
ATOM 611 O O . GLY A 1 77 ? 0.605 19.572 26.410 1.00 71.69 77 GLY A O 1
ATOM 612 N N . ASP A 1 78 ? 0.228 21.753 26.820 1.00 74.75 78 ASP A N 1
ATOM 613 C CA . ASP A 1 78 ? -1.045 21.581 27.538 1.00 74.75 78 ASP A CA 1
ATOM 614 C C . ASP A 1 78 ? -2.143 20.921 26.674 1.00 74.75 78 ASP A C 1
ATOM 616 O O . ASP A 1 78 ? -3.033 20.247 27.195 1.00 74.75 78 ASP A O 1
ATOM 620 N N . GLU A 1 79 ? -2.100 21.111 25.349 1.00 76.31 79 GLU A N 1
ATOM 621 C CA . GLU A 1 79 ? -3.076 20.536 24.411 1.00 76.31 79 GLU A CA 1
ATOM 622 C C . GLU A 1 79 ? -2.934 19.010 24.306 1.00 76.31 79 GLU A C 1
ATOM 624 O O . GLU A 1 79 ? -3.930 18.288 24.391 1.00 76.31 79 GLU A O 1
ATOM 629 N N . GLU A 1 80 ? -1.703 18.508 24.201 1.00 76.19 80 GLU A N 1
ATOM 630 C CA . GLU A 1 80 ? -1.416 17.073 24.115 1.00 76.19 80 GLU A CA 1
ATOM 631 C C . GLU A 1 80 ? -1.750 16.357 25.433 1.00 76.19 80 GLU A C 1
ATOM 633 O O . GLU A 1 80 ? -2.369 15.288 25.440 1.00 76.19 80 GLU A O 1
ATOM 638 N N . GLU A 1 81 ? -1.445 16.988 26.572 1.00 80.31 81 GLU A N 1
ATOM 639 C CA . GLU A 1 81 ? -1.823 16.465 27.887 1.00 80.31 81 GLU A CA 1
ATOM 640 C C . GLU A 1 81 ? -3.355 16.394 28.052 1.00 80.31 81 GLU A C 1
ATOM 642 O O . GLU A 1 81 ? -3.890 15.411 28.581 1.00 80.31 81 GLU A O 1
ATOM 647 N N . ALA A 1 82 ? -4.097 17.399 27.572 1.00 82.00 82 ALA A N 1
ATOM 648 C CA . ALA A 1 82 ? -5.559 17.396 27.603 1.00 82.00 82 ALA A CA 1
ATOM 649 C C . ALA A 1 82 ? -6.161 16.273 26.737 1.00 82.00 82 ALA A C 1
ATOM 651 O O . ALA A 1 82 ? -7.053 15.554 27.201 1.00 82.00 82 ALA A O 1
ATOM 652 N N . VAL A 1 83 ? -5.637 16.076 25.521 1.00 81.50 83 VAL A N 1
ATOM 653 C CA . VAL A 1 83 ? -5.987 14.949 24.636 1.00 81.50 83 VAL A CA 1
ATOM 654 C C . VAL A 1 83 ? -5.749 13.620 25.346 1.00 81.50 83 VAL A C 1
ATOM 656 O O . VAL A 1 83 ? -6.616 12.740 25.358 1.00 81.50 83 VAL A O 1
ATOM 659 N N . TRP A 1 84 ? -4.598 13.481 26.000 1.00 80.19 84 TRP A N 1
ATOM 660 C CA . TRP A 1 84 ? -4.243 12.251 26.685 1.00 80.19 84 TRP A CA 1
ATOM 661 C C . TRP A 1 84 ? -5.144 11.950 27.888 1.00 80.19 84 TRP A C 1
ATOM 663 O O . TRP A 1 84 ? -5.536 10.802 28.123 1.00 80.19 84 TRP A O 1
ATOM 673 N N . ASN A 1 85 ? -5.545 12.981 28.627 1.00 83.94 85 ASN A N 1
ATOM 674 C CA . ASN A 1 85 ? -6.501 12.848 29.722 1.00 83.94 85 ASN A CA 1
ATOM 675 C C . ASN A 1 85 ? -7.888 12.389 29.235 1.00 83.94 85 ASN A C 1
ATOM 677 O O . ASN A 1 85 ? -8.520 11.553 29.890 1.00 83.94 85 ASN A O 1
ATOM 681 N N . GLU A 1 86 ? -8.346 12.862 28.073 1.00 85.44 86 GLU A N 1
ATOM 682 C CA . GLU A 1 86 ? -9.580 12.371 27.443 1.00 85.44 86 GLU A CA 1
ATOM 683 C C . GLU A 1 86 ? -9.464 10.894 27.031 1.00 85.44 86 GLU A C 1
ATOM 685 O O . GLU A 1 86 ? -10.373 10.104 27.311 1.00 85.44 86 GLU A O 1
ATOM 690 N N . ILE A 1 87 ? -8.329 10.482 26.456 1.00 85.56 87 ILE A N 1
ATOM 691 C CA . ILE A 1 87 ? -8.074 9.080 26.084 1.00 85.56 87 ILE A CA 1
ATOM 692 C C . ILE A 1 87 ? -8.041 8.175 27.317 1.00 85.56 87 ILE A C 1
ATOM 694 O O . ILE A 1 87 ? -8.681 7.122 27.320 1.00 85.56 87 ILE A O 1
ATOM 698 N N . LYS A 1 88 ? -7.366 8.581 28.398 1.00 84.94 88 LYS A N 1
ATOM 699 C CA . LYS A 1 88 ? -7.345 7.827 29.665 1.00 84.94 88 LYS A CA 1
ATOM 700 C C . LYS A 1 88 ? -8.739 7.634 30.254 1.00 84.94 88 LYS A C 1
ATOM 702 O O . LYS A 1 88 ? -9.028 6.589 30.834 1.00 84.94 88 LYS A O 1
ATOM 707 N N . LYS A 1 89 ? -9.603 8.640 30.122 1.00 88.56 89 LYS A N 1
ATOM 708 C CA . LYS A 1 89 ? -10.957 8.628 30.680 1.00 88.56 89 LYS A CA 1
ATOM 709 C C . LYS A 1 89 ? -11.929 7.784 29.857 1.00 88.56 89 LYS A C 1
ATOM 711 O O . LYS A 1 89 ? -12.736 7.060 30.436 1.00 88.56 89 LYS A O 1
ATOM 716 N N . ASN A 1 90 ? -11.878 7.895 28.531 1.00 88.25 90 ASN A N 1
ATOM 717 C CA . ASN A 1 90 ? -12.904 7.341 27.640 1.00 88.25 90 ASN A CA 1
ATOM 718 C C . ASN A 1 90 ? -12.414 6.141 26.805 1.00 88.25 90 ASN A C 1
ATOM 720 O O . ASN A 1 90 ? -13.214 5.496 26.124 1.00 88.25 90 ASN A O 1
ATOM 724 N N . GLY A 1 91 ? -11.121 5.821 26.873 1.00 88.38 91 GLY A N 1
ATOM 725 C CA . GLY A 1 91 ? -10.447 4.891 25.971 1.00 88.38 91 GLY A CA 1
ATOM 726 C C . GLY A 1 91 ? -10.082 5.548 24.637 1.00 88.38 91 GLY A C 1
ATOM 727 O O . GLY A 1 91 ? -10.615 6.591 24.270 1.00 88.38 91 GLY A O 1
ATOM 728 N N . VAL A 1 92 ? -9.175 4.919 23.883 1.00 88.31 92 VAL A N 1
ATOM 729 C CA . VAL A 1 92 ? -8.664 5.474 22.613 1.00 88.31 92 VAL A CA 1
ATOM 730 C C . VAL A 1 92 ? -9.610 5.232 21.431 1.00 88.31 92 VAL A C 1
ATOM 732 O O . VAL A 1 92 ? -9.716 6.051 20.524 1.00 88.31 92 VAL A O 1
ATOM 735 N N . LEU A 1 93 ? -10.343 4.114 21.449 1.00 92.00 93 LEU A N 1
ATOM 736 C CA . LEU A 1 93 ? -11.182 3.664 20.332 1.00 92.00 93 LEU A CA 1
ATOM 737 C C . LEU A 1 93 ? -12.215 4.696 19.844 1.00 92.00 93 LEU A C 1
ATOM 739 O O . LEU A 1 93 ? -12.352 4.824 18.625 1.00 92.00 93 LEU A O 1
ATOM 743 N N . PRO A 1 94 ? -12.914 5.451 20.720 1.00 92.19 94 PRO A N 1
ATOM 744 C CA . PRO A 1 94 ? -13.881 6.454 20.283 1.00 92.19 94 PRO A CA 1
ATOM 745 C C . PRO A 1 94 ? -13.319 7.508 19.335 1.00 92.19 94 PRO A C 1
ATOM 747 O O . PRO A 1 94 ? -14.076 8.017 18.508 1.00 92.19 94 PRO A O 1
ATOM 750 N N . TYR A 1 95 ? -12.023 7.790 19.447 1.00 90.56 95 TYR A N 1
ATOM 751 C CA . TYR A 1 95 ? -11.337 8.875 18.753 1.00 90.56 95 TYR A CA 1
ATOM 752 C C . TYR A 1 95 ? -10.546 8.412 17.529 1.00 90.56 95 TYR A C 1
ATOM 754 O O . TYR A 1 95 ? -10.107 9.214 16.709 1.00 90.56 95 TYR A O 1
ATOM 762 N N . VAL A 1 96 ? -10.363 7.099 17.383 1.00 91.50 96 VAL A N 1
ATOM 763 C CA . VAL A 1 96 ? -9.598 6.524 16.279 1.00 91.50 96 VAL A CA 1
ATOM 764 C C . VAL A 1 96 ? -10.519 6.192 15.111 1.00 91.50 96 VAL A C 1
ATOM 766 O O . VAL A 1 96 ? -11.550 5.539 15.268 1.00 91.50 96 VAL A O 1
ATOM 769 N N . ILE A 1 97 ? -10.109 6.598 13.915 1.00 92.69 97 ILE A N 1
ATOM 770 C CA . ILE A 1 97 ? -10.765 6.316 12.640 1.00 92.69 97 ILE A CA 1
ATOM 771 C C . ILE A 1 97 ? -9.887 5.345 11.853 1.00 92.69 97 ILE A C 1
ATOM 773 O O . ILE A 1 97 ? -8.742 5.658 11.548 1.00 92.69 97 ILE A O 1
ATOM 777 N N . LEU A 1 98 ? -10.421 4.192 11.453 1.00 94.19 98 LEU A N 1
ATOM 778 C CA . LEU A 1 98 ? -9.756 3.307 10.495 1.00 94.19 98 LEU A CA 1
ATOM 779 C C . LEU A 1 98 ? -9.924 3.849 9.078 1.00 94.19 98 LEU A C 1
ATOM 781 O O . LEU A 1 98 ? -11.029 4.195 8.659 1.00 94.19 98 LEU A O 1
ATOM 785 N N . LEU A 1 99 ? -8.813 3.918 8.348 1.00 93.88 99 LEU A N 1
ATOM 786 C CA . LEU A 1 99 ? -8.728 4.370 6.959 1.00 93.88 99 LEU A CA 1
ATOM 787 C C . LEU A 1 99 ? -8.499 3.185 6.018 1.00 93.88 99 LEU A C 1
ATOM 789 O O . LEU A 1 99 ? -9.174 3.039 4.993 1.00 93.88 99 LEU A O 1
ATOM 793 N N . ALA A 1 100 ? -7.573 2.299 6.389 1.00 94.88 100 ALA A N 1
ATOM 794 C CA . ALA A 1 100 ? -7.266 1.100 5.625 1.00 94.88 100 ALA A CA 1
ATOM 795 C C . ALA A 1 100 ? -6.820 -0.064 6.516 1.00 94.88 100 ALA A C 1
ATOM 797 O O . ALA A 1 100 ? -6.171 0.125 7.539 1.00 94.88 100 ALA A O 1
ATOM 798 N N . LEU A 1 101 ? -7.136 -1.279 6.077 1.00 96.50 101 LEU A N 1
ATOM 799 C CA . LEU A 1 101 ? -6.644 -2.540 6.619 1.00 96.50 101 LEU A CA 1
ATOM 800 C C . LEU A 1 101 ? -5.960 -3.305 5.484 1.00 96.50 101 LEU A C 1
ATOM 802 O O . LEU A 1 101 ? -6.591 -3.598 4.470 1.00 96.50 101 LEU A O 1
ATOM 806 N N . VAL A 1 102 ? -4.695 -3.665 5.659 1.00 96.56 102 VAL A N 1
ATOM 807 C CA . VAL A 1 102 ? -3.953 -4.548 4.754 1.00 96.56 102 VAL A CA 1
ATOM 808 C C . VAL A 1 102 ? -3.736 -5.885 5.446 1.00 96.56 102 VAL A C 1
ATOM 810 O O . VAL A 1 102 ? -3.242 -5.927 6.567 1.00 96.56 102 VAL A O 1
ATOM 813 N N . VAL A 1 103 ? -4.081 -6.983 4.778 1.00 96.81 103 VAL A N 1
ATOM 814 C CA . VAL A 1 103 ? -3.764 -8.349 5.208 1.00 96.81 103 VAL A CA 1
ATOM 815 C C . VAL A 1 103 ? -2.855 -8.971 4.155 1.00 96.81 103 VAL A C 1
ATOM 817 O O . VAL A 1 103 ? -3.308 -9.352 3.071 1.00 96.81 103 VAL A O 1
ATOM 820 N N . ASP A 1 104 ? -1.568 -9.055 4.473 1.00 95.44 104 ASP A N 1
ATOM 821 C CA . ASP A 1 104 ? -0.515 -9.535 3.587 1.00 95.44 104 ASP A CA 1
ATOM 822 C C . ASP A 1 104 ? -0.100 -10.962 3.950 1.00 95.44 104 ASP A C 1
ATOM 824 O O . ASP A 1 104 ? 0.606 -11.212 4.928 1.00 95.44 104 ASP A O 1
ATOM 828 N N . GLU A 1 105 ? -0.547 -11.927 3.148 1.00 94.75 105 GLU A N 1
ATOM 829 C CA . GLU A 1 105 ? -0.190 -13.334 3.329 1.00 94.75 105 GLU A CA 1
ATOM 830 C C . GLU A 1 105 ? 1.289 -13.604 3.045 1.00 94.75 105 GLU A C 1
ATOM 832 O O . GLU A 1 105 ? 1.870 -14.503 3.661 1.00 94.75 105 GLU A O 1
ATOM 837 N N . LEU A 1 106 ? 1.887 -12.863 2.108 1.00 92.25 106 LEU A N 1
ATOM 838 C CA . LEU A 1 106 ? 3.254 -13.103 1.652 1.00 92.25 106 LEU A CA 1
ATOM 839 C C . LEU A 1 106 ? 4.242 -12.762 2.768 1.00 92.25 106 LEU A C 1
ATOM 841 O O . LEU A 1 106 ? 5.101 -13.580 3.093 1.00 92.25 106 LEU A O 1
ATOM 845 N N . GLU A 1 107 ? 4.025 -11.621 3.420 1.00 92.56 107 GLU A N 1
ATOM 846 C CA . GLU A 1 107 ? 4.834 -11.145 4.549 1.00 92.56 107 GLU A CA 1
ATOM 847 C C . GLU A 1 107 ? 4.329 -11.643 5.917 1.00 92.56 107 GLU A C 1
ATOM 849 O O . GLU A 1 107 ? 4.983 -11.436 6.941 1.00 92.56 107 GLU A O 1
ATOM 854 N N . ARG A 1 108 ? 3.173 -12.327 5.952 1.00 94.25 108 ARG A N 1
ATOM 855 C CA . ARG A 1 108 ? 2.470 -12.739 7.184 1.00 94.25 108 ARG A CA 1
ATOM 856 C C . ARG A 1 108 ? 2.264 -11.569 8.140 1.00 94.25 108 ARG A C 1
ATOM 858 O O . ARG A 1 108 ? 2.558 -11.653 9.335 1.00 94.25 108 ARG A O 1
ATOM 865 N N . GLU A 1 109 ? 1.724 -10.497 7.584 1.00 96.06 109 GLU A N 1
ATOM 866 C CA . GLU A 1 109 ? 1.570 -9.213 8.244 1.00 96.06 109 GLU A CA 1
ATOM 867 C C . GLU A 1 109 ? 0.146 -8.674 8.096 1.00 96.06 109 GLU A C 1
ATOM 869 O O . GLU A 1 109 ? -0.514 -8.871 7.077 1.00 96.06 109 GLU A O 1
ATOM 874 N N . VAL A 1 110 ? -0.321 -7.971 9.125 1.00 97.31 110 VAL A N 1
ATOM 875 C CA . VAL A 1 110 ? -1.529 -7.141 9.057 1.00 97.31 110 VAL A CA 1
ATOM 876 C C . VAL A 1 110 ? -1.130 -5.702 9.333 1.00 97.31 110 VAL A C 1
ATOM 878 O O . VAL A 1 110 ? -0.318 -5.487 10.223 1.00 97.31 110 VAL A O 1
ATOM 881 N N . ILE A 1 111 ? -1.687 -4.733 8.612 1.00 97.31 111 ILE A N 1
ATOM 882 C CA . ILE A 1 111 ? -1.427 -3.303 8.820 1.00 97.31 111 ILE A CA 1
ATOM 883 C C . ILE A 1 111 ? -2.764 -2.579 8.932 1.00 97.31 111 ILE A C 1
ATOM 885 O O . ILE A 1 111 ? -3.615 -2.700 8.054 1.00 97.31 111 ILE A O 1
ATOM 889 N N . LEU A 1 112 ? -2.940 -1.821 10.004 1.00 96.38 112 LEU A N 1
ATOM 890 C CA . LEU A 1 112 ? -4.043 -0.900 10.232 1.00 96.38 112 LEU A CA 1
ATOM 891 C C . LEU A 1 112 ? -3.510 0.511 10.008 1.00 96.38 112 LEU A C 1
ATOM 893 O O . LEU A 1 112 ? -2.540 0.903 10.648 1.00 96.38 112 LEU A O 1
ATOM 897 N N . SER A 1 113 ? -4.137 1.260 9.112 1.00 94.88 113 SER A N 1
ATOM 898 C CA . SER A 1 113 ? -3.895 2.687 8.931 1.00 94.88 113 SER A CA 1
ATOM 899 C C . SER A 1 113 ? -5.057 3.450 9.527 1.00 94.88 113 SER A C 1
ATOM 901 O O . SER A 1 113 ? -6.216 3.219 9.169 1.00 94.88 113 SER A O 1
ATOM 903 N N . LEU A 1 114 ? -4.727 4.315 10.469 1.00 92.88 114 LEU A N 1
ATOM 904 C CA . LEU A 1 114 ? -5.640 4.940 11.399 1.00 92.88 114 LEU A CA 1
ATOM 905 C C . LEU A 1 114 ? -5.393 6.459 11.398 1.00 92.88 114 LEU A C 1
ATOM 907 O O . LEU A 1 114 ? -4.296 6.929 11.103 1.00 92.88 114 LEU A O 1
ATOM 911 N N . ALA A 1 115 ? -6.418 7.221 11.749 1.00 89.94 115 ALA A N 1
ATOM 912 C CA . ALA A 1 115 ? -6.346 8.648 12.044 1.00 89.94 115 ALA A CA 1
ATOM 913 C C . ALA A 1 115 ? -7.004 8.927 13.399 1.00 89.94 115 ALA A C 1
ATOM 915 O O . ALA A 1 115 ? -7.730 8.076 13.916 1.00 89.94 115 ALA A O 1
ATOM 916 N N . SER A 1 116 ? -6.761 10.112 13.951 1.00 87.38 116 SER A N 1
ATOM 917 C CA . SER A 1 116 ? -7.441 10.619 15.144 1.00 87.38 116 SER A CA 1
ATOM 918 C C . SER A 1 116 ? -8.426 11.722 14.759 1.00 87.38 116 SER A C 1
ATOM 920 O O . SER A 1 116 ? -8.203 12.435 13.782 1.00 87.38 116 SER A O 1
ATOM 922 N N . ASP A 1 117 ? -9.513 11.854 15.513 1.00 81.75 117 ASP A N 1
ATOM 923 C CA . ASP A 1 117 ? -10.456 12.971 15.412 1.00 81.75 117 ASP A CA 1
ATOM 924 C C . ASP A 1 117 ? -10.272 14.041 16.506 1.00 81.75 117 ASP A C 1
ATOM 926 O O . ASP A 1 117 ? -11.036 15.007 16.535 1.00 81.75 117 ASP A O 1
ATOM 930 N N . LEU A 1 118 ? -9.290 13.866 17.397 1.00 80.12 118 LEU A N 1
ATOM 931 C CA . LEU A 1 118 ? -8.936 14.835 18.433 1.00 80.12 118 LEU A CA 1
ATOM 932 C C . LEU A 1 118 ? -8.016 15.927 17.879 1.00 80.12 118 LEU A C 1
ATOM 934 O O . LEU A 1 118 ? -6.982 15.627 17.276 1.00 80.12 118 LEU A O 1
ATOM 938 N N . ASP A 1 119 ? -8.381 17.182 18.144 1.00 63.72 119 ASP A N 1
ATOM 939 C CA . ASP A 1 119 ? -7.520 18.346 17.922 1.00 63.72 119 ASP A CA 1
ATOM 940 C C . ASP A 1 119 ? -6.257 18.206 18.789 1.00 63.72 119 ASP A C 1
ATOM 942 O O . ASP A 1 119 ? -6.353 17.843 19.958 1.00 63.72 119 ASP A O 1
ATOM 946 N N . GLY A 1 120 ? -5.077 18.426 18.201 1.00 59.47 120 GLY A N 1
ATOM 947 C CA . GLY A 1 120 ? -3.780 18.105 18.821 1.00 59.47 120 GLY A CA 1
ATOM 948 C C . GLY A 1 120 ? -3.180 16.762 18.385 1.00 59.47 120 GLY A C 1
ATOM 949 O O . GLY A 1 120 ? -2.093 16.438 18.832 1.00 59.47 120 GLY A O 1
ATOM 950 N N . ASN A 1 121 ? -3.868 16.015 17.504 1.00 60.59 121 ASN A N 1
ATOM 951 C CA . ASN A 1 121 ? -3.422 14.806 16.799 1.00 60.59 121 ASN A CA 1
ATOM 952 C C . ASN A 1 121 ? -2.492 13.877 17.606 1.00 60.59 121 ASN A C 1
ATOM 954 O O . ASN A 1 121 ? -1.281 14.047 17.594 1.00 60.59 121 ASN A O 1
ATOM 958 N N . ILE A 1 122 ? -3.056 12.780 18.131 1.00 66.44 122 ILE A N 1
ATOM 959 C CA . ILE A 1 122 ? -2.328 11.608 18.678 1.00 66.44 122 ILE A CA 1
ATOM 960 C C . ILE A 1 122 ? -1.148 11.171 17.773 1.00 66.44 122 ILE A C 1
ATOM 962 O O . ILE A 1 122 ? -0.223 10.522 18.221 1.00 66.44 122 ILE A O 1
ATOM 966 N N . GLU A 1 123 ? -1.174 11.499 16.482 1.00 70.50 123 GLU A N 1
ATOM 967 C CA . GLU A 1 123 ? 0.013 11.564 15.626 1.00 70.50 123 GLU A CA 1
ATOM 968 C C . GLU A 1 123 ? -0.355 12.444 14.420 1.00 70.50 123 GLU A C 1
ATOM 970 O O . GLU A 1 123 ? -1.282 12.093 13.680 1.00 70.50 123 GLU A O 1
ATOM 975 N N . GLU A 1 124 ? 0.313 13.591 14.220 1.00 64.69 124 GLU A N 1
ATOM 976 C CA . GLU A 1 124 ? -0.047 14.579 13.177 1.00 64.69 124 GLU A CA 1
ATOM 977 C C . GLU A 1 124 ? -0.078 13.955 11.783 1.00 64.69 124 GLU A C 1
ATOM 979 O O . GLU A 1 124 ? -0.912 14.290 10.936 1.00 64.69 124 GLU A O 1
ATOM 984 N N . HIS A 1 125 ? 0.812 12.996 11.551 1.00 71.00 125 HIS A N 1
ATOM 985 C CA . HIS A 1 125 ? 0.956 12.376 10.250 1.00 71.00 125 HIS A CA 1
ATOM 986 C C . HIS A 1 125 ? 0.086 11.125 10.075 1.00 71.00 125 HIS A C 1
ATOM 988 O O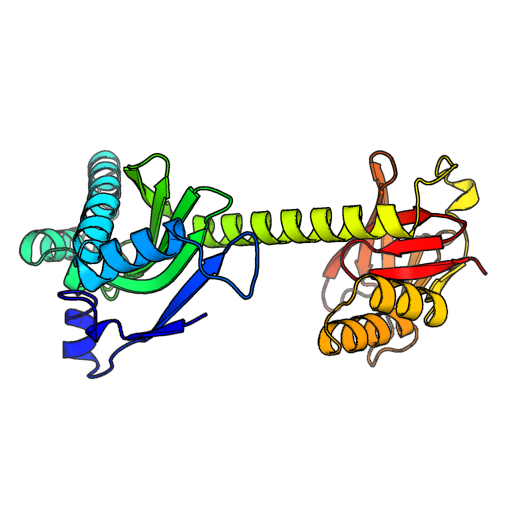 . HIS A 1 125 ? -0.012 10.628 8.951 1.00 71.00 125 HIS A O 1
ATOM 994 N N . GLY A 1 126 ? -0.586 10.649 11.129 1.00 82.31 126 GLY A N 1
ATOM 995 C CA . GLY A 1 126 ? -1.441 9.461 11.138 1.00 82.31 126 GLY A CA 1
ATOM 996 C C . GLY A 1 126 ? -0.824 8.254 11.852 1.00 82.31 126 GLY A C 1
ATOM 997 O O . GLY A 1 126 ? 0.382 8.141 12.034 1.00 82.31 126 GLY A O 1
ATOM 998 N N . ILE A 1 127 ? -1.669 7.300 12.228 1.00 89.56 127 ILE A N 1
ATOM 999 C CA . ILE A 1 127 ? -1.291 6.158 13.064 1.00 89.56 127 ILE A CA 1
ATOM 1000 C C . ILE A 1 127 ? -1.203 4.899 12.196 1.00 89.56 127 ILE A C 1
ATOM 1002 O O . ILE A 1 127 ? -2.111 4.605 11.412 1.00 89.56 127 ILE A O 1
ATOM 1006 N N . ALA A 1 128 ? -0.147 4.106 12.359 1.00 93.25 128 ALA A N 1
ATOM 1007 C CA . ALA A 1 128 ? -0.056 2.775 11.774 1.00 93.25 128 ALA A CA 1
ATOM 1008 C C . ALA A 1 128 ? 0.123 1.715 12.868 1.00 93.25 128 ALA A C 1
ATOM 1010 O O . ALA A 1 128 ? 0.975 1.830 13.739 1.00 93.25 128 ALA A O 1
ATOM 1011 N N . ILE A 1 129 ? -0.671 0.646 12.825 1.00 94.75 129 ILE A N 1
ATOM 1012 C CA . ILE A 1 129 ? -0.545 -0.485 13.754 1.00 94.75 129 ILE A CA 1
ATOM 1013 C C . ILE A 1 129 ? -0.346 -1.760 12.943 1.00 94.75 129 ILE A C 1
ATOM 1015 O O . ILE A 1 129 ? -1.170 -2.072 12.086 1.00 94.75 129 ILE A O 1
ATOM 1019 N N . SER A 1 130 ? 0.722 -2.518 13.198 1.00 96.00 130 SER A N 1
ATOM 1020 C CA . SER A 1 130 ? 1.007 -3.754 12.461 1.00 96.00 130 SER A CA 1
ATOM 1021 C C . SER A 1 130 ? 0.983 -5.000 13.343 1.00 96.00 130 SER A C 1
ATOM 1023 O O . SER A 1 130 ? 1.418 -4.968 14.488 1.00 96.00 130 SER A O 1
ATOM 1025 N N . LEU A 1 131 ? 0.497 -6.125 12.816 1.00 95.81 131 LEU A N 1
ATOM 1026 C CA . LEU A 1 131 ? 0.675 -7.449 13.412 1.00 95.81 131 LEU A CA 1
ATOM 1027 C C . LEU A 1 131 ? 1.833 -8.145 12.708 1.00 95.81 131 LEU A C 1
ATOM 1029 O O . LEU A 1 131 ? 1.679 -8.629 11.586 1.00 95.81 131 LEU A O 1
ATOM 1033 N N . ARG A 1 132 ? 2.972 -8.272 13.391 1.00 90.38 132 ARG A N 1
ATOM 1034 C CA . ARG A 1 132 ? 4.125 -9.045 12.910 1.00 90.38 132 ARG A CA 1
ATOM 1035 C C . ARG A 1 132 ? 4.587 -10.024 13.976 1.00 90.38 132 ARG A C 1
ATOM 1037 O O . ARG A 1 132 ? 4.706 -9.685 15.151 1.00 90.38 132 ARG A O 1
ATOM 1044 N N . ARG A 1 133 ? 4.861 -11.269 13.567 1.00 88.88 133 ARG A N 1
ATOM 1045 C CA . ARG A 1 133 ? 5.322 -12.349 14.468 1.00 88.88 133 ARG A CA 1
ATOM 1046 C C . ARG A 1 133 ? 4.415 -12.530 15.702 1.00 88.88 133 ARG A C 1
ATOM 1048 O O . ARG A 1 133 ? 4.893 -12.803 16.799 1.00 88.88 133 ARG A O 1
ATOM 1055 N N . GLY A 1 134 ? 3.105 -12.354 15.515 1.00 87.81 134 GLY A N 1
ATOM 1056 C CA . GLY A 1 134 ? 2.098 -12.523 16.565 1.00 87.81 134 GLY A CA 1
ATOM 1057 C C . GLY A 1 134 ? 2.004 -11.382 17.583 1.00 87.81 134 GLY A C 1
ATOM 1058 O O . GLY A 1 134 ? 1.332 -11.560 18.593 1.00 87.81 134 GLY A O 1
ATOM 1059 N N . ARG A 1 135 ? 2.655 -10.234 17.349 1.00 90.94 135 ARG A N 1
ATOM 1060 C CA . ARG A 1 135 ? 2.561 -9.047 18.211 1.00 90.94 135 ARG A CA 1
ATOM 1061 C C . ARG A 1 135 ? 2.061 -7.846 17.426 1.00 90.94 135 ARG A C 1
ATOM 1063 O O . ARG A 1 135 ? 2.538 -7.612 16.316 1.00 90.94 135 ARG A O 1
ATOM 1070 N N . TRP A 1 136 ? 1.124 -7.118 18.021 1.00 93.88 136 TRP A N 1
ATOM 1071 C CA . TRP A 1 136 ? 0.702 -5.814 17.532 1.00 93.88 136 TRP A CA 1
ATOM 1072 C C . TRP A 1 136 ? 1.748 -4.770 17.903 1.00 93.88 136 TRP A C 1
ATOM 1074 O O . TRP A 1 136 ? 2.291 -4.823 19.007 1.00 93.88 136 TRP A O 1
ATOM 1084 N N . ARG A 1 137 ? 2.069 -3.895 16.953 1.00 93.06 137 ARG A N 1
ATOM 1085 C CA . ARG A 1 137 ? 3.095 -2.869 17.083 1.00 93.06 137 ARG A CA 1
ATOM 1086 C C . ARG A 1 137 ? 2.604 -1.528 16.586 1.00 93.06 137 ARG A C 1
ATOM 1088 O O . ARG A 1 137 ? 1.952 -1.491 15.543 1.00 93.06 137 ARG A O 1
ATOM 1095 N N . PHE A 1 138 ? 2.950 -0.463 17.293 1.00 91.81 138 PHE A N 1
ATOM 1096 C CA . PHE A 1 138 ? 2.758 0.900 16.813 1.00 91.81 138 PHE A CA 1
ATOM 1097 C C . PHE A 1 138 ? 3.860 1.309 15.831 1.00 91.81 138 PHE A C 1
ATOM 1099 O O . PHE A 1 138 ? 5.025 0.927 15.966 1.00 91.81 138 PHE A O 1
ATOM 1106 N N . HIS A 1 139 ? 3.473 2.106 14.843 1.00 90.56 139 HIS A N 1
ATOM 1107 C CA . HIS A 1 139 ? 4.333 2.761 13.876 1.00 90.56 139 HIS A CA 1
ATOM 1108 C C . HIS A 1 139 ? 3.752 4.134 13.513 1.00 90.56 139 HIS A C 1
ATOM 1110 O O . HIS A 1 139 ? 2.534 4.322 13.493 1.00 90.56 139 HIS A O 1
ATOM 1116 N N . HIS A 1 140 ? 4.621 5.060 13.115 1.00 85.50 140 HIS A N 1
ATOM 1117 C CA . HIS A 1 140 ? 4.198 6.315 12.493 1.00 85.50 140 HIS A CA 1
ATOM 1118 C C . HIS A 1 140 ? 3.619 6.073 11.087 1.00 85.50 140 HIS A C 1
ATOM 1120 O O . HIS A 1 140 ? 3.840 5.024 10.466 1.00 85.50 140 HIS A O 1
ATOM 1126 N N . SER A 1 141 ? 2.895 7.056 10.558 1.00 77.81 141 SER A N 1
ATOM 1127 C CA . SER A 1 141 ? 2.155 6.956 9.291 1.00 77.81 141 SER A CA 1
ATOM 1128 C C . SER A 1 141 ? 2.976 6.575 8.063 1.00 77.81 141 SER A C 1
ATOM 1130 O O . SER A 1 141 ? 2.467 5.873 7.180 1.00 77.81 141 SER A O 1
ATOM 1132 N N . ASP A 1 142 ? 4.250 6.966 8.019 1.00 84.31 142 ASP A N 1
ATOM 1133 C CA . ASP A 1 142 ? 5.171 6.634 6.930 1.00 84.31 142 ASP A CA 1
ATOM 1134 C C . ASP A 1 142 ? 5.304 5.127 6.717 1.00 84.31 142 ASP A C 1
ATOM 1136 O O . ASP A 1 142 ? 5.661 4.678 5.628 1.00 84.31 142 ASP A O 1
ATOM 1140 N N . TYR A 1 143 ? 4.977 4.322 7.727 1.00 88.62 143 TYR A N 1
ATOM 1141 C CA . TYR A 1 143 ? 5.034 2.874 7.645 1.00 88.62 143 TYR A CA 1
ATOM 1142 C C . TYR A 1 143 ? 4.211 2.303 6.489 1.00 88.62 143 TYR A C 1
ATOM 1144 O O . TYR A 1 143 ? 4.703 1.449 5.748 1.00 88.62 143 TYR A O 1
ATOM 1152 N N . LEU A 1 144 ? 2.975 2.783 6.290 1.00 87.88 144 LEU A N 1
ATOM 1153 C CA . LEU A 1 144 ? 2.151 2.303 5.180 1.00 87.88 144 LEU A CA 1
ATOM 1154 C C . LEU A 1 144 ? 2.750 2.733 3.835 1.00 87.88 144 LEU A C 1
ATOM 1156 O O . LEU A 1 144 ? 2.772 1.940 2.896 1.00 87.88 144 LEU A O 1
ATOM 1160 N N . ALA A 1 145 ? 3.276 3.956 3.743 1.00 85.38 145 ALA A N 1
ATOM 1161 C CA . ALA A 1 145 ? 3.918 4.452 2.528 1.00 85.38 145 ALA A CA 1
ATOM 1162 C C . ALA A 1 145 ? 5.180 3.642 2.179 1.00 85.38 145 ALA A C 1
ATOM 1164 O O . ALA A 1 145 ? 5.355 3.223 1.033 1.00 85.38 145 ALA A O 1
ATOM 1165 N N . GLN A 1 146 ? 6.024 3.352 3.172 1.00 88.56 146 GLN A N 1
ATOM 1166 C CA . GLN A 1 146 ? 7.205 2.500 3.029 1.00 88.56 146 GLN A CA 1
ATOM 1167 C C . GLN A 1 146 ? 6.822 1.070 2.635 1.00 88.56 146 GLN A C 1
ATOM 1169 O O . GLN A 1 146 ? 7.441 0.488 1.741 1.00 88.56 146 GLN A O 1
ATOM 1174 N N . TYR A 1 147 ? 5.779 0.514 3.259 1.00 91.00 147 TYR A N 1
ATOM 1175 C CA . TYR A 1 147 ? 5.231 -0.789 2.898 1.00 91.00 147 TYR A CA 1
ATOM 1176 C C . TYR A 1 147 ? 4.790 -0.816 1.429 1.00 91.00 147 TYR A C 1
ATOM 1178 O O . TYR A 1 147 ? 5.253 -1.675 0.680 1.00 91.00 147 TYR A O 1
ATOM 1186 N N . CYS A 1 148 ? 3.973 0.145 0.989 1.00 87.06 148 CYS A N 1
ATOM 1187 C CA . CYS A 1 148 ? 3.526 0.246 -0.401 1.00 87.06 148 CYS A CA 1
ATOM 1188 C C . CYS A 1 148 ? 4.710 0.383 -1.369 1.00 87.06 148 CYS A C 1
ATOM 1190 O O . CYS A 1 148 ? 4.764 -0.323 -2.371 1.00 87.06 148 CYS A O 1
ATOM 1192 N N . GLY A 1 149 ? 5.709 1.209 -1.037 1.00 81.56 149 GLY A N 1
ATOM 1193 C CA . GLY A 1 149 ? 6.921 1.353 -1.847 1.00 81.56 149 GLY A CA 1
ATOM 1194 C C . GLY A 1 149 ? 7.707 0.044 -1.999 1.00 81.56 149 GLY A C 1
ATOM 1195 O O . GLY A 1 149 ? 8.223 -0.247 -3.080 1.00 81.56 149 GLY A O 1
ATOM 1196 N N . ARG A 1 150 ? 7.765 -0.778 -0.942 1.00 88.00 150 ARG A N 1
ATOM 1197 C CA . ARG A 1 150 ? 8.378 -2.115 -0.987 1.00 88.00 150 ARG A CA 1
ATOM 1198 C C . ARG A 1 150 ? 7.567 -3.082 -1.851 1.00 88.00 150 ARG A C 1
ATOM 1200 O O . ARG A 1 150 ? 8.153 -3.766 -2.686 1.00 88.00 150 ARG A O 1
ATOM 1207 N N . VAL A 1 151 ? 6.242 -3.111 -1.693 1.00 86.06 151 VAL A N 1
ATOM 1208 C CA . VAL A 1 151 ? 5.341 -3.939 -2.515 1.00 86.06 151 VAL A CA 1
ATOM 1209 C C . VAL A 1 151 ? 5.499 -3.599 -3.998 1.00 86.06 151 VAL A C 1
ATOM 1211 O O . VAL A 1 151 ? 5.706 -4.498 -4.811 1.00 86.06 151 VAL A O 1
ATOM 1214 N N . ASP A 1 152 ? 5.498 -2.310 -4.340 1.00 76.69 152 ASP A N 1
ATOM 1215 C CA . ASP A 1 152 ? 5.695 -1.836 -5.710 1.00 76.69 152 ASP A CA 1
ATOM 1216 C C . ASP A 1 152 ? 7.045 -2.289 -6.284 1.00 76.69 152 ASP A C 1
ATOM 1218 O O . ASP A 1 152 ? 7.142 -2.663 -7.455 1.00 76.69 152 ASP A O 1
ATOM 1222 N N . ALA A 1 153 ? 8.112 -2.250 -5.480 1.00 72.38 153 ALA A N 1
ATOM 1223 C CA . ALA A 1 153 ? 9.432 -2.718 -5.895 1.00 72.38 153 ALA A CA 1
ATOM 1224 C C . ALA A 1 153 ? 9.455 -4.237 -6.147 1.00 72.38 153 ALA A C 1
ATOM 1226 O O . ALA A 1 153 ? 10.021 -4.687 -7.146 1.00 72.38 153 ALA A O 1
ATOM 1227 N N . GLU A 1 154 ? 8.807 -5.028 -5.289 1.00 80.69 154 GLU A N 1
ATOM 1228 C CA . GLU A 1 154 ? 8.685 -6.482 -5.450 1.00 80.69 154 GLU A CA 1
ATOM 1229 C C . GLU A 1 154 ? 7.878 -6.864 -6.697 1.00 80.69 154 GLU A C 1
ATOM 1231 O O . GLU A 1 154 ? 8.272 -7.767 -7.441 1.00 80.69 154 GLU A O 1
ATOM 1236 N N . GLU A 1 155 ? 6.766 -6.173 -6.963 1.00 77.81 155 GLU A N 1
ATOM 1237 C CA . GLU A 1 155 ? 5.956 -6.403 -8.163 1.00 77.81 155 GLU A CA 1
ATOM 1238 C C . GLU A 1 155 ? 6.733 -6.074 -9.439 1.00 77.81 155 GLU A C 1
ATOM 1240 O O . GLU A 1 155 ? 6.703 -6.851 -10.399 1.00 77.81 155 GLU A O 1
ATOM 1245 N N . LYS A 1 156 ? 7.500 -4.978 -9.430 1.00 70.19 156 LYS A N 1
ATOM 1246 C CA . LYS A 1 156 ? 8.405 -4.619 -10.532 1.00 70.19 156 LYS A CA 1
ATOM 1247 C C . LYS A 1 156 ? 9.459 -5.695 -10.772 1.00 70.19 156 LYS A C 1
ATOM 1249 O O . LYS A 1 156 ? 9.673 -6.084 -11.920 1.00 70.19 156 LYS A O 1
ATOM 1254 N N . GLU A 1 157 ? 10.081 -6.212 -9.716 1.00 73.88 157 GLU A N 1
ATOM 1255 C CA . GLU A 1 157 ? 11.079 -7.280 -9.825 1.00 73.88 157 GLU A CA 1
ATOM 1256 C C . GLU A 1 157 ? 10.459 -8.594 -10.332 1.00 73.88 157 GLU A C 1
ATOM 1258 O O . GLU A 1 157 ? 11.036 -9.278 -11.178 1.00 73.88 157 GLU A O 1
ATOM 1263 N N . LYS A 1 158 ? 9.247 -8.943 -9.886 1.00 75.38 158 LYS A N 1
ATOM 1264 C CA . LYS A 1 158 ? 8.523 -10.127 -10.374 1.00 75.38 158 LYS A CA 1
ATOM 1265 C C . LYS A 1 158 ? 8.181 -10.011 -11.860 1.00 75.38 158 LYS A C 1
ATOM 1267 O O . LYS A 1 158 ? 8.440 -10.947 -12.617 1.00 75.38 158 LYS A O 1
ATOM 1272 N N . LEU A 1 159 ? 7.633 -8.870 -12.281 1.00 69.50 159 LEU A N 1
ATOM 1273 C CA . LEU A 1 159 ? 7.364 -8.580 -13.693 1.00 69.50 159 LEU A CA 1
ATOM 1274 C C . LEU A 1 159 ? 8.647 -8.638 -14.519 1.00 69.50 159 LEU A C 1
ATOM 1276 O O . LEU A 1 159 ? 8.640 -9.132 -15.645 1.00 69.50 159 LEU A O 1
ATOM 1280 N N . TRP A 1 160 ? 9.759 -8.164 -13.960 1.00 66.56 160 TRP A N 1
ATOM 1281 C CA . TRP A 1 160 ? 11.058 -8.258 -14.605 1.00 66.56 160 TRP A CA 1
ATOM 1282 C C . TRP A 1 160 ? 11.517 -9.711 -14.789 1.00 66.56 160 TRP A C 1
ATOM 1284 O O . TRP A 1 160 ? 11.905 -10.078 -15.895 1.00 66.56 160 TRP A O 1
ATOM 1294 N N . LYS A 1 161 ? 11.427 -10.565 -13.767 1.00 70.25 161 LYS A N 1
ATOM 1295 C CA . LYS A 1 161 ? 11.782 -11.990 -13.901 1.00 70.25 161 LYS A CA 1
ATOM 1296 C C . LYS A 1 161 ? 10.935 -12.702 -14.956 1.00 70.25 161 LYS A C 1
ATOM 1298 O O . LYS A 1 161 ? 11.476 -13.420 -15.787 1.00 70.25 161 LYS A O 1
ATOM 1303 N N . GLN A 1 162 ? 9.630 -12.432 -14.994 1.00 69.25 162 GLN A N 1
ATOM 1304 C CA . GLN A 1 162 ? 8.742 -12.964 -16.038 1.00 69.25 162 GLN A CA 1
ATOM 1305 C C . GLN A 1 162 ? 9.145 -12.477 -17.432 1.00 69.25 162 GLN A C 1
ATOM 1307 O O . GLN A 1 162 ? 9.159 -13.249 -18.388 1.00 69.25 162 GLN A O 1
ATOM 1312 N N . ARG A 1 163 ? 9.529 -11.199 -17.548 1.00 67.44 163 ARG A N 1
ATOM 1313 C CA . ARG A 1 163 ? 10.117 -10.667 -18.779 1.00 67.44 163 ARG A CA 1
ATOM 1314 C C . ARG A 1 163 ? 11.378 -11.438 -19.144 1.00 67.44 163 ARG A C 1
ATOM 1316 O O . ARG A 1 163 ? 11.470 -11.853 -20.285 1.00 67.44 163 ARG A O 1
ATOM 1323 N N . GLN A 1 164 ? 12.301 -11.687 -18.214 1.00 62.50 164 GLN A N 1
ATOM 1324 C CA . GLN A 1 164 ? 13.527 -12.452 -18.483 1.00 62.50 164 GLN A CA 1
ATOM 1325 C C . GLN A 1 164 ? 13.277 -13.882 -18.953 1.00 62.50 164 GLN A C 1
ATOM 1327 O O . GLN A 1 164 ? 14.063 -14.375 -19.745 1.00 62.50 164 GLN A O 1
ATOM 1332 N N . GLU A 1 165 ? 12.223 -14.559 -18.506 1.00 66.38 165 GLU A N 1
ATOM 1333 C CA . GLU A 1 165 ? 11.905 -15.909 -19.000 1.00 66.38 165 GLU A CA 1
ATOM 1334 C C . GLU A 1 165 ? 11.461 -15.892 -20.470 1.00 66.38 165 GLU A C 1
ATOM 1336 O O . GLU A 1 165 ? 11.798 -16.787 -21.239 1.00 66.38 165 GLU A O 1
ATOM 1341 N N . ILE A 1 166 ? 10.734 -14.847 -20.866 1.00 66.06 166 ILE A N 1
ATOM 1342 C CA . ILE A 1 166 ? 10.231 -14.644 -22.230 1.00 66.06 166 ILE A CA 1
ATOM 1343 C C . ILE A 1 166 ? 11.340 -14.155 -23.167 1.00 66.06 166 ILE A C 1
ATOM 1345 O O . ILE A 1 166 ? 11.453 -14.554 -24.324 1.00 66.06 166 ILE A O 1
ATOM 1349 N N . ILE A 1 167 ? 12.126 -13.223 -22.653 1.00 59.44 167 ILE A N 1
ATOM 1350 C CA . ILE A 1 167 ? 13.166 -12.498 -23.359 1.00 59.44 167 ILE A CA 1
ATOM 1351 C C . ILE A 1 167 ? 14.453 -13.355 -23.379 1.00 59.44 167 ILE A C 1
ATOM 1353 O O . ILE A 1 167 ? 15.159 -13.417 -24.373 1.00 59.44 167 ILE A O 1
ATOM 1357 N N . GLY A 1 168 ? 14.743 -14.129 -22.345 1.00 57.81 168 GLY A N 1
ATOM 1358 C CA . GLY A 1 168 ? 16.015 -14.830 -22.174 1.00 57.81 168 GLY A CA 1
ATOM 1359 C C . GLY A 1 168 ? 17.094 -13.945 -21.544 1.00 57.81 168 GLY A C 1
ATOM 1360 O O . GLY A 1 168 ? 16.930 -12.737 -21.347 1.00 57.81 168 GLY A O 1
ATOM 1361 N N . THR A 1 169 ? 18.213 -14.565 -21.181 1.00 55.59 169 THR A N 1
ATOM 1362 C CA . THR A 1 169 ? 19.368 -13.894 -20.574 1.00 55.59 169 THR A CA 1
ATOM 1363 C C . THR A 1 169 ? 20.132 -13.107 -21.644 1.00 55.59 169 THR A C 1
ATOM 1365 O O . THR A 1 169 ? 20.353 -13.646 -22.729 1.00 55.59 169 THR A O 1
ATOM 1368 N N . PRO A 1 170 ? 20.558 -11.855 -21.396 1.00 53.38 170 PRO A N 1
ATOM 1369 C CA . PRO A 1 170 ? 21.406 -11.148 -22.350 1.00 53.38 170 PRO A CA 1
ATOM 1370 C C . PRO A 1 170 ? 22.733 -11.901 -22.532 1.00 53.38 170 PRO A C 1
ATOM 1372 O O . PRO A 1 170 ? 23.459 -12.115 -21.567 1.00 53.38 170 PRO A O 1
ATOM 1375 N N . GLU A 1 171 ? 23.086 -12.261 -23.766 1.00 52.28 171 GLU A N 1
ATOM 1376 C CA . GLU A 1 171 ? 24.402 -12.839 -24.103 1.00 52.28 171 GLU A CA 1
ATOM 1377 C C . GLU A 1 171 ? 25.522 -11.776 -24.151 1.00 52.28 171 GLU A C 1
ATOM 1379 O O . GLU A 1 171 ? 26.486 -11.901 -24.909 1.00 52.28 171 GLU A O 1
ATOM 1384 N N . TRP A 1 172 ? 25.389 -10.658 -23.427 1.00 58.09 172 TRP A N 1
ATOM 1385 C CA . TRP A 1 172 ? 26.162 -9.468 -23.774 1.00 58.09 172 TRP A CA 1
ATOM 1386 C C . TRP A 1 172 ? 26.443 -8.499 -22.618 1.00 58.09 172 TRP A C 1
ATOM 1388 O O . TRP A 1 172 ? 25.565 -8.215 -21.807 1.00 58.09 172 TRP A O 1
ATOM 1398 N N . GLU A 1 173 ? 27.655 -7.929 -22.584 1.00 56.34 173 GLU A N 1
ATOM 1399 C CA . GLU A 1 173 ? 28.058 -6.906 -21.610 1.00 56.34 173 GLU A CA 1
ATOM 1400 C C . GLU A 1 173 ? 27.755 -5.481 -22.113 1.00 56.34 173 GLU A C 1
ATOM 1402 O O . GLU A 1 173 ? 28.418 -5.005 -23.040 1.00 56.34 173 GLU A O 1
ATOM 1407 N N . PRO A 1 174 ? 26.845 -4.722 -21.470 1.00 57.16 174 PRO A N 1
ATOM 1408 C CA . PRO A 1 174 ? 26.603 -3.332 -21.841 1.00 57.16 174 PRO A CA 1
ATOM 1409 C C . PRO A 1 174 ? 27.864 -2.468 -21.670 1.00 57.16 174 PRO A C 1
ATOM 1411 O O . PRO A 1 174 ? 28.411 -2.366 -20.564 1.00 57.16 174 PRO A O 1
ATOM 1414 N N . SER A 1 175 ? 28.299 -1.820 -22.764 1.00 61.81 175 SER A N 1
ATOM 1415 C CA . SER A 1 175 ? 29.424 -0.867 -22.817 1.00 61.81 175 SER A CA 1
ATOM 1416 C C . SER A 1 175 ? 28.991 0.502 -23.374 1.00 61.81 175 SER A C 1
ATOM 1418 O O . SER A 1 175 ? 28.093 0.554 -24.224 1.00 61.81 175 SER A O 1
ATOM 1420 N N . PRO A 1 176 ? 29.640 1.624 -22.988 1.00 61.69 176 PRO A N 1
ATOM 1421 C CA . PRO A 1 176 ? 29.280 2.963 -23.473 1.00 61.69 176 PRO A CA 1
ATOM 1422 C C . PRO A 1 176 ? 29.179 3.065 -25.002 1.00 61.69 176 PRO A C 1
ATOM 1424 O O . PRO A 1 176 ? 28.231 3.647 -25.520 1.00 61.69 176 PRO A O 1
ATOM 1427 N N . LYS A 1 177 ? 30.081 2.401 -25.741 1.00 67.75 177 LYS A N 1
ATOM 1428 C CA . LYS A 1 177 ? 30.087 2.381 -27.218 1.00 67.75 177 LYS A CA 1
ATOM 1429 C C . LYS A 1 177 ? 28.786 1.851 -27.828 1.00 67.75 177 LYS A C 1
ATOM 1431 O O . LYS A 1 177 ? 28.376 2.290 -28.896 1.00 67.75 177 LYS A O 1
ATOM 1436 N N . THR A 1 178 ? 28.137 0.906 -27.163 1.00 68.19 178 THR A N 1
ATOM 1437 C CA . THR A 1 178 ? 26.886 0.304 -27.653 1.00 68.19 178 THR A CA 1
ATOM 1438 C C . THR A 1 178 ? 25.641 1.023 -27.176 1.00 68.19 178 THR A C 1
ATOM 1440 O O . THR A 1 178 ? 24.653 1.059 -27.910 1.00 68.19 178 THR A O 1
ATOM 1443 N N . MET A 1 179 ? 25.723 1.653 -26.005 1.00 70.06 179 MET A N 1
ATOM 1444 C CA . MET A 1 179 ? 24.668 2.485 -25.446 1.00 70.06 179 MET A CA 1
ATOM 1445 C C . MET A 1 179 ? 24.541 3.803 -26.217 1.00 70.06 179 MET A C 1
ATOM 1447 O O . MET A 1 179 ? 23.428 4.245 -26.477 1.00 70.06 179 MET A O 1
ATOM 1451 N N . TYR A 1 180 ? 25.644 4.407 -26.668 1.00 78.00 180 TYR A N 1
ATOM 1452 C CA . TYR A 1 180 ? 25.588 5.650 -27.441 1.00 78.00 180 TYR A CA 1
ATOM 1453 C C . TYR A 1 180 ? 24.870 5.491 -28.776 1.00 78.00 180 TYR A C 1
ATOM 1455 O O . TYR A 1 180 ? 25.138 4.559 -29.529 1.00 78.00 180 TYR A O 1
ATOM 1463 N N . GLY A 1 181 ? 23.986 6.435 -29.080 1.00 81.56 181 GLY A N 1
ATOM 1464 C CA . GLY A 1 181 ? 23.188 6.482 -30.299 1.00 81.56 181 GLY A CA 1
ATOM 1465 C C . GLY A 1 181 ? 21.761 6.929 -30.007 1.00 81.56 181 GLY A C 1
ATOM 1466 O O . GLY A 1 181 ? 21.437 7.313 -28.878 1.00 81.56 181 GLY A O 1
ATOM 1467 N N . THR A 1 182 ? 20.923 6.859 -31.036 1.00 85.81 182 THR A N 1
ATOM 1468 C CA . THR A 1 182 ? 19.514 7.237 -30.946 1.00 85.81 182 THR A CA 1
ATOM 1469 C C . THR A 1 182 ? 18.659 5.998 -30.764 1.00 85.81 182 THR A C 1
ATOM 1471 O O . THR A 1 182 ? 18.755 5.035 -31.524 1.00 85.81 182 THR A O 1
ATOM 1474 N N . TRP A 1 183 ? 17.807 6.040 -29.752 1.00 86.62 183 TRP A N 1
ATOM 1475 C CA . TRP A 1 183 ? 16.911 4.970 -29.361 1.00 86.62 183 TRP A CA 1
ATOM 1476 C C . TRP A 1 183 ? 15.473 5.439 -29.537 1.00 86.62 183 TRP A C 1
ATOM 1478 O O . TRP A 1 183 ? 15.058 6.453 -28.974 1.00 86.62 183 TRP A O 1
ATOM 1488 N N . VAL A 1 184 ? 14.706 4.696 -30.327 1.00 87.88 184 VAL A N 1
ATOM 1489 C CA . VAL A 1 184 ? 13.301 4.992 -30.620 1.00 87.88 184 VAL A CA 1
ATOM 1490 C C . VAL A 1 184 ? 12.413 3.883 -30.092 1.00 87.88 184 VAL A C 1
ATOM 1492 O O . VAL A 1 184 ? 12.784 2.709 -30.136 1.00 87.88 184 VAL A O 1
ATOM 1495 N N . PHE A 1 185 ? 11.241 4.256 -29.594 1.00 86.38 185 PHE A N 1
ATOM 1496 C CA . PHE A 1 185 ? 10.265 3.299 -29.101 1.00 86.38 185 PHE A CA 1
ATOM 1497 C C . PHE A 1 185 ? 9.849 2.308 -30.197 1.00 86.38 185 PHE A C 1
ATOM 1499 O O . PHE A 1 185 ? 9.514 2.696 -31.318 1.00 86.38 185 PHE A O 1
ATOM 1506 N N . ASP A 1 186 ? 9.872 1.020 -29.869 1.00 87.31 186 ASP A N 1
ATOM 1507 C CA . ASP A 1 186 ? 9.399 -0.056 -30.728 1.00 87.31 186 ASP A CA 1
ATOM 1508 C C . ASP A 1 186 ? 8.024 -0.536 -30.255 1.00 87.31 186 ASP A C 1
ATOM 1510 O O . ASP A 1 186 ? 7.901 -1.412 -29.399 1.00 87.31 186 ASP A O 1
ATOM 1514 N N . ASP A 1 187 ? 6.983 0.052 -30.848 1.00 86.31 187 ASP A N 1
ATOM 1515 C CA . ASP A 1 187 ? 5.577 -0.285 -30.593 1.00 86.31 187 ASP A CA 1
ATOM 1516 C C . ASP A 1 187 ? 5.276 -1.767 -30.881 1.00 86.31 187 ASP A C 1
ATOM 1518 O O . ASP A 1 187 ? 4.468 -2.384 -30.190 1.00 86.31 187 ASP A O 1
ATOM 1522 N N . THR A 1 188 ? 5.936 -2.363 -31.877 1.00 85.50 188 THR A N 1
ATOM 1523 C CA . THR A 1 188 ? 5.687 -3.759 -32.267 1.00 85.50 188 THR A CA 1
ATOM 1524 C C . THR A 1 188 ? 6.205 -4.707 -31.197 1.00 85.50 188 THR A C 1
ATOM 1526 O O . THR A 1 188 ? 5.471 -5.576 -30.726 1.00 85.50 188 THR A O 1
ATOM 1529 N N . GLU A 1 189 ? 7.447 -4.497 -30.766 1.00 82.69 189 GLU A N 1
ATOM 1530 C CA . GLU A 1 189 ? 8.082 -5.347 -29.763 1.00 82.69 189 GLU A CA 1
ATOM 1531 C C . GLU A 1 189 ? 7.475 -5.137 -28.371 1.00 82.69 189 GLU A C 1
ATOM 1533 O O . GLU A 1 189 ? 7.236 -6.103 -27.648 1.00 82.69 189 GLU A O 1
ATOM 1538 N N . ALA A 1 190 ? 7.127 -3.894 -28.019 1.00 83.50 190 ALA A N 1
ATOM 1539 C CA . ALA A 1 190 ? 6.403 -3.605 -26.784 1.00 83.50 190 ALA A CA 1
ATOM 1540 C C . ALA A 1 190 ? 5.043 -4.325 -26.750 1.00 83.50 190 ALA A C 1
ATOM 1542 O O . ALA A 1 190 ? 4.722 -4.983 -25.763 1.00 83.50 190 ALA A O 1
ATOM 1543 N N . LYS A 1 191 ? 4.261 -4.279 -27.842 1.00 84.12 191 LYS A N 1
ATOM 1544 C CA . LYS A 1 191 ? 2.986 -5.014 -27.951 1.00 84.12 191 LYS A CA 1
ATOM 1545 C C . LYS A 1 191 ? 3.164 -6.521 -27.811 1.00 84.12 191 LYS A C 1
ATOM 1547 O O . LYS A 1 191 ? 2.369 -7.142 -27.106 1.00 84.12 191 LYS A O 1
ATOM 1552 N N . ARG A 1 192 ? 4.178 -7.095 -28.469 1.00 84.31 192 ARG A N 1
ATOM 1553 C CA . ARG A 1 192 ? 4.500 -8.526 -28.371 1.00 84.31 192 ARG A CA 1
ATOM 1554 C C . ARG A 1 192 ? 4.785 -8.910 -26.920 1.00 84.31 192 ARG A C 1
ATOM 1556 O O . ARG A 1 192 ? 4.108 -9.780 -26.378 1.00 84.31 192 ARG A O 1
ATOM 1563 N N . LEU A 1 193 ? 5.692 -8.181 -26.269 1.00 77.88 193 LEU A N 1
ATOM 1564 C CA . LEU A 1 193 ? 6.066 -8.418 -24.878 1.00 77.88 193 LEU A CA 1
ATOM 1565 C C . LEU A 1 193 ? 4.866 -8.283 -23.929 1.00 77.88 193 LEU A C 1
ATOM 1567 O O . LEU A 1 193 ? 4.667 -9.109 -23.043 1.00 77.88 193 LEU A O 1
ATOM 1571 N N . PHE A 1 194 ? 4.030 -7.263 -24.118 1.00 81.50 194 PHE A N 1
ATOM 1572 C CA . PHE A 1 194 ? 2.839 -7.062 -23.294 1.00 81.50 194 PHE A CA 1
ATOM 1573 C C . PHE A 1 194 ? 1.787 -8.162 -23.462 1.00 81.50 194 PHE A C 1
ATOM 1575 O O . PHE A 1 194 ? 1.123 -8.515 -22.484 1.00 81.50 194 PHE A O 1
ATOM 15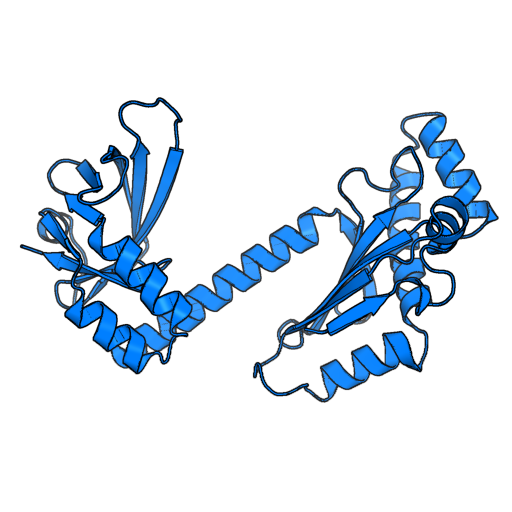82 N N . ALA A 1 195 ? 1.633 -8.700 -24.675 1.00 79.38 195 ALA A N 1
ATOM 1583 C CA . ALA A 1 195 ? 0.741 -9.823 -24.938 1.00 79.38 195 ALA A CA 1
ATOM 1584 C C . ALA A 1 195 ? 1.232 -11.103 -24.244 1.00 79.38 195 ALA A C 1
ATOM 1586 O O . ALA A 1 195 ? 0.434 -11.806 -23.625 1.00 79.38 195 ALA A O 1
ATOM 1587 N N . GLU A 1 196 ? 2.538 -11.366 -24.285 1.00 77.25 196 GLU A N 1
ATOM 1588 C CA . GLU A 1 196 ? 3.159 -12.530 -23.640 1.00 77.25 196 GLU A CA 1
ATOM 1589 C C . GLU A 1 196 ? 3.093 -12.441 -22.105 1.00 77.25 196 GLU A C 1
ATOM 1591 O O . GLU A 1 196 ? 2.782 -13.429 -21.441 1.00 77.25 196 GLU A O 1
ATOM 1596 N N . LEU A 1 197 ? 3.258 -11.239 -21.540 1.00 69.94 197 LEU A N 1
ATOM 1597 C CA . LEU A 1 197 ? 3.101 -10.965 -20.103 1.00 69.94 197 LEU A CA 1
ATOM 1598 C C . LEU A 1 197 ? 1.645 -10.912 -19.623 1.00 69.94 197 LEU A C 1
ATOM 1600 O O . LEU A 1 197 ? 1.405 -10.800 -18.422 1.00 69.94 197 LEU A O 1
ATOM 1604 N N . LYS A 1 198 ? 0.670 -10.954 -20.540 1.00 78.88 198 LYS A N 1
ATOM 1605 C CA . LYS A 1 198 ? -0.766 -10.845 -20.235 1.00 78.88 198 LYS A CA 1
ATOM 1606 C C . LYS A 1 198 ? -1.115 -9.599 -19.402 1.00 78.88 198 LYS A C 1
ATOM 1608 O O . LYS A 1 198 ? -1.964 -9.664 -18.513 1.00 78.88 198 LYS A O 1
ATOM 1613 N N . LEU A 1 199 ? -0.477 -8.460 -19.691 1.00 74.19 199 LEU A N 1
ATOM 1614 C CA . LEU A 1 199 ? -0.749 -7.217 -18.961 1.00 74.19 199 LEU A CA 1
ATOM 1615 C C . LEU A 1 199 ? -2.191 -6.718 -19.193 1.00 74.19 199 LEU A C 1
ATOM 1617 O O . LEU A 1 199 ? -2.755 -6.917 -20.277 1.00 74.19 199 LEU A O 1
ATOM 1621 N N . PRO A 1 200 ? -2.799 -6.012 -18.220 1.00 76.06 200 PRO A N 1
ATOM 1622 C CA . PRO A 1 200 ? -4.109 -5.395 -18.393 1.00 76.06 200 PRO A CA 1
ATOM 1623 C C . PRO A 1 200 ? -4.148 -4.430 -19.588 1.00 76.06 200 PRO A C 1
ATOM 1625 O O . PRO A 1 200 ? -3.245 -3.620 -19.791 1.00 76.06 200 PRO A O 1
ATOM 1628 N N . LYS A 1 201 ? -5.246 -4.436 -20.360 1.00 78.50 201 LYS A N 1
ATOM 1629 C CA . LYS A 1 201 ? -5.402 -3.567 -21.550 1.00 78.50 201 LYS A CA 1
ATOM 1630 C C . LYS A 1 201 ? -5.230 -2.074 -21.242 1.00 78.50 201 LYS A C 1
ATOM 1632 O O . LYS A 1 201 ? -4.777 -1.326 -22.106 1.00 78.50 201 LYS A O 1
ATOM 1637 N N . SER A 1 202 ? -5.627 -1.634 -20.048 1.00 76.94 202 SER A N 1
ATOM 1638 C CA . SER A 1 202 ? -5.454 -0.255 -19.576 1.00 76.94 202 SER A CA 1
ATOM 1639 C C . SER A 1 202 ? -3.977 0.116 -19.438 1.00 76.94 202 SER A C 1
ATOM 1641 O O . SER A 1 202 ? -3.567 1.170 -19.917 1.00 76.94 202 SER A O 1
ATOM 1643 N N . GLU A 1 203 ? -3.175 -0.775 -18.858 1.00 73.62 203 GLU A N 1
ATOM 1644 C CA . GLU A 1 203 ? -1.734 -0.600 -18.692 1.00 73.62 203 GLU A CA 1
ATOM 1645 C C . GLU A 1 203 ? -1.008 -0.623 -20.040 1.00 73.62 203 GLU A C 1
ATOM 1647 O O . GLU A 1 203 ? -0.200 0.260 -20.315 1.00 73.62 203 GLU A O 1
ATOM 1652 N N . ILE A 1 204 ? -1.381 -1.549 -20.931 1.00 77.25 204 ILE A N 1
ATOM 1653 C CA . ILE A 1 204 ? -0.867 -1.598 -22.307 1.00 77.25 204 ILE A CA 1
ATOM 1654 C C . ILE A 1 204 ? -1.117 -0.268 -23.019 1.00 77.25 204 ILE A C 1
ATOM 1656 O O . ILE A 1 204 ? -0.198 0.317 -23.584 1.00 77.25 204 ILE A O 1
ATOM 1660 N N . ARG A 1 205 ? -2.356 0.241 -22.989 1.00 80.62 205 ARG A N 1
ATOM 1661 C CA . ARG A 1 205 ? -2.704 1.510 -23.648 1.00 80.62 205 ARG A CA 1
ATOM 1662 C C . ARG A 1 205 ? -1.902 2.684 -23.098 1.00 80.62 205 ARG A C 1
ATOM 1664 O O . ARG A 1 205 ? -1.451 3.503 -23.894 1.00 80.62 205 ARG A O 1
ATOM 1671 N N . ARG A 1 206 ? -1.728 2.755 -21.775 1.00 79.88 206 ARG A N 1
ATOM 1672 C CA . ARG A 1 206 ? -0.919 3.789 -21.122 1.00 79.88 206 ARG A CA 1
ATOM 1673 C C . ARG A 1 206 ? 0.537 3.700 -21.579 1.00 79.88 206 ARG A C 1
ATOM 1675 O O . ARG A 1 206 ? 1.030 4.643 -22.179 1.00 79.88 206 ARG A O 1
ATOM 1682 N N . ASN A 1 207 ? 1.169 2.537 -21.430 1.00 76.69 207 ASN A N 1
ATOM 1683 C CA . ASN A 1 207 ? 2.583 2.355 -21.758 1.00 76.69 207 ASN A CA 1
ATOM 1684 C C . ASN A 1 207 ? 2.871 2.567 -23.258 1.00 76.69 207 ASN A C 1
ATOM 1686 O O . ASN A 1 207 ? 3.900 3.130 -23.614 1.00 76.69 207 ASN A O 1
ATOM 1690 N N . LEU A 1 208 ? 1.966 2.158 -24.158 1.00 80.19 208 LEU A N 1
ATOM 1691 C CA . LEU A 1 208 ? 2.113 2.410 -25.599 1.00 80.19 208 LEU A CA 1
ATOM 1692 C C . LEU A 1 208 ? 1.957 3.885 -25.967 1.00 80.19 208 LEU A C 1
ATOM 1694 O O . LEU A 1 208 ? 2.605 4.342 -26.909 1.00 80.19 208 LEU A O 1
ATOM 1698 N N . LYS A 1 209 ? 1.067 4.606 -25.274 1.00 80.06 209 LYS A N 1
ATOM 1699 C CA . LYS A 1 209 ? 0.934 6.051 -25.443 1.00 80.06 209 LYS A CA 1
ATOM 1700 C C . LYS A 1 209 ? 2.233 6.709 -25.003 1.00 80.06 209 LYS A C 1
ATOM 1702 O O . LYS A 1 209 ? 2.885 7.307 -25.845 1.00 80.06 209 LYS A O 1
ATOM 1707 N N . ASP A 1 210 ? 2.632 6.477 -23.756 1.00 72.50 210 ASP A N 1
ATOM 1708 C CA . ASP A 1 210 ? 3.831 7.048 -23.148 1.00 72.50 210 ASP A CA 1
ATOM 1709 C C . ASP A 1 210 ? 5.062 6.762 -24.025 1.00 72.50 210 ASP A C 1
ATOM 1711 O O . ASP A 1 210 ? 5.761 7.680 -24.438 1.00 72.50 210 ASP A O 1
ATOM 1715 N N . GLY A 1 211 ? 5.264 5.505 -24.438 1.00 72.62 211 GLY A N 1
ATOM 1716 C CA . GLY A 1 211 ? 6.370 5.078 -25.298 1.00 72.62 211 GLY A CA 1
ATOM 1717 C C . GLY A 1 211 ? 6.526 5.871 -26.592 1.00 72.62 211 GLY A C 1
ATOM 1718 O O . GLY A 1 211 ? 7.636 6.274 -26.934 1.00 72.62 211 GLY A O 1
ATOM 1719 N N . LYS A 1 212 ? 5.424 6.141 -27.301 1.00 77.31 212 LYS A N 1
ATOM 1720 C CA . LYS A 1 212 ? 5.434 6.890 -28.575 1.00 77.31 212 LYS A CA 1
ATOM 1721 C C . LYS A 1 212 ? 5.843 8.346 -28.424 1.00 77.31 212 LYS A C 1
ATOM 1723 O O . LYS A 1 212 ? 6.136 9.007 -29.424 1.00 77.31 212 LYS A O 1
ATOM 1728 N N . GLU A 1 213 ? 5.844 8.841 -27.198 1.00 76.25 213 GLU A N 1
ATOM 1729 C CA . GLU A 1 213 ? 6.268 10.189 -26.902 1.00 76.25 213 GLU A CA 1
ATOM 1730 C C . GLU A 1 213 ? 7.782 10.267 -26.625 1.00 76.25 213 GLU A C 1
ATOM 1732 O O . GLU A 1 213 ? 8.338 11.358 -26.695 1.00 76.25 213 GLU A O 1
ATOM 1737 N N . PHE A 1 214 ? 8.494 9.148 -26.427 1.00 73.06 214 PHE A N 1
ATOM 1738 C CA . PHE A 1 214 ? 9.923 9.157 -26.088 1.00 73.06 214 PHE A CA 1
ATOM 1739 C C . PHE A 1 214 ? 10.863 8.881 -27.270 1.00 73.06 214 PHE A C 1
ATOM 1741 O O . PHE A 1 214 ? 10.688 7.943 -28.054 1.00 73.06 214 PHE A O 1
ATOM 1748 N N . ARG A 1 215 ? 11.963 9.637 -27.305 1.00 80.00 215 ARG A N 1
ATOM 1749 C CA . ARG A 1 215 ? 13.210 9.296 -27.999 1.00 80.00 215 ARG A CA 1
ATOM 1750 C C . ARG A 1 215 ? 14.376 9.540 -27.052 1.00 80.00 215 ARG A C 1
ATOM 1752 O O . ARG A 1 215 ? 14.450 10.579 -26.404 1.00 80.00 215 ARG A O 1
ATOM 1759 N N . LEU A 1 216 ? 15.293 8.587 -26.976 1.00 76.56 216 LEU A N 1
ATOM 1760 C CA . LEU A 1 216 ? 16.459 8.675 -26.106 1.00 76.56 216 LEU A CA 1
ATOM 1761 C C . LEU A 1 216 ? 17.725 8.849 -26.954 1.00 76.56 216 LEU A C 1
ATOM 1763 O O . LEU A 1 216 ? 18.032 8.006 -27.794 1.00 76.56 216 LEU A O 1
ATOM 1767 N N . GLU A 1 217 ? 18.468 9.930 -26.725 1.00 79.12 217 GLU A N 1
ATOM 1768 C CA . GLU A 1 217 ? 19.681 10.282 -27.467 1.00 79.12 217 GLU A CA 1
ATOM 1769 C C . GLU A 1 217 ? 20.898 10.251 -26.535 1.00 79.12 217 GLU A C 1
ATOM 1771 O O . GLU A 1 217 ? 21.302 11.234 -25.911 1.00 79.12 217 GLU A O 1
ATOM 1776 N N . LEU A 1 218 ? 21.514 9.074 -26.431 1.00 72.94 218 LEU A N 1
ATOM 1777 C CA . LEU A 1 218 ? 22.586 8.842 -25.461 1.00 72.94 218 LEU A CA 1
ATOM 1778 C C . LEU A 1 218 ? 23.923 9.478 -25.857 1.00 72.94 218 LEU A C 1
ATOM 1780 O O . LEU A 1 218 ? 24.754 9.716 -24.988 1.00 72.94 218 LEU A O 1
ATOM 1784 N N . SER A 1 219 ? 24.144 9.767 -27.142 1.00 69.69 219 SER A N 1
ATOM 1785 C CA . SER A 1 219 ? 25.372 10.418 -27.625 1.00 69.69 219 SER A CA 1
ATOM 1786 C C . SER A 1 219 ? 25.433 11.916 -27.322 1.00 69.69 219 SER A C 1
ATOM 1788 O O . SER A 1 219 ? 26.525 12.463 -27.218 1.00 69.69 219 SER A O 1
ATOM 1790 N N . SER A 1 220 ? 24.281 12.578 -27.199 1.00 66.69 220 SER A N 1
ATOM 1791 C CA . SER A 1 220 ? 24.170 14.010 -26.893 1.00 66.69 220 SER A CA 1
ATOM 1792 C C . SER A 1 220 ? 23.892 14.275 -25.413 1.00 66.69 220 SER A C 1
ATOM 1794 O O . SER A 1 220 ? 23.816 15.433 -25.009 1.00 66.69 220 SER A O 1
ATOM 1796 N N . GLY A 1 221 ? 23.741 13.219 -24.605 1.00 66.25 221 GLY A N 1
ATOM 1797 C CA . GLY A 1 221 ? 23.351 13.366 -23.211 1.00 66.25 221 GLY A CA 1
ATOM 1798 C C . GLY A 1 221 ? 21.919 13.888 -23.072 1.00 66.25 221 GLY A C 1
ATOM 1799 O O . GLY A 1 221 ? 21.654 14.638 -22.139 1.00 66.25 221 GLY A O 1
ATOM 1800 N N . ARG A 1 222 ? 21.004 13.552 -23.996 1.00 69.31 222 ARG A N 1
ATOM 1801 C CA . ARG A 1 222 ? 19.631 14.080 -23.994 1.00 69.31 222 ARG A CA 1
ATOM 1802 C C . ARG A 1 222 ? 18.577 12.981 -24.009 1.00 69.31 222 ARG A C 1
ATOM 1804 O O . ARG A 1 222 ? 18.698 11.955 -24.677 1.00 69.31 222 ARG A O 1
ATOM 1811 N N . LEU A 1 223 ? 17.487 13.229 -23.297 1.00 71.44 223 LEU A N 1
ATOM 1812 C CA . LEU A 1 223 ? 16.219 12.532 -23.483 1.00 71.44 223 LEU A CA 1
ATOM 1813 C C . LEU A 1 223 ? 15.235 13.532 -24.092 1.00 71.44 223 LEU A C 1
ATOM 1815 O O . LEU A 1 223 ? 15.067 14.627 -23.563 1.00 71.44 223 LEU A O 1
ATOM 1819 N N . VAL A 1 224 ? 14.593 13.161 -25.197 1.00 69.69 224 VAL A N 1
ATOM 1820 C CA . VAL A 1 224 ? 13.732 14.058 -25.972 1.00 69.69 224 VAL A CA 1
ATOM 1821 C C . VAL A 1 224 ? 12.294 13.550 -25.950 1.00 69.69 224 VAL A C 1
ATOM 1823 O O . VAL A 1 224 ? 12.016 12.398 -26.299 1.00 69.69 224 VAL A O 1
ATOM 1826 N N . TRP A 1 225 ? 11.369 14.431 -25.573 1.00 70.88 225 TRP A N 1
ATOM 1827 C CA . TRP A 1 225 ? 9.932 14.194 -25.683 1.00 70.88 225 TRP A CA 1
ATOM 1828 C C . TRP A 1 225 ? 9.454 14.647 -27.069 1.00 70.88 225 TRP A C 1
ATOM 1830 O O . TRP A 1 225 ? 9.432 15.838 -27.365 1.00 70.88 225 TRP A O 1
ATOM 1840 N N . VAL A 1 226 ? 9.115 13.704 -27.949 1.00 64.94 226 VAL A N 1
ATOM 1841 C CA . VAL A 1 226 ? 8.915 13.970 -29.387 1.00 64.94 226 VAL A CA 1
ATOM 1842 C C . VAL A 1 226 ? 7.456 14.252 -29.754 1.00 64.94 226 VAL A C 1
ATOM 1844 O O . VAL A 1 226 ? 7.207 14.974 -30.711 1.00 64.94 226 VAL A O 1
ATOM 1847 N N . ASN A 1 227 ? 6.495 13.684 -29.014 1.00 58.06 227 ASN A N 1
ATOM 1848 C CA . ASN A 1 227 ? 5.062 13.727 -29.349 1.00 58.06 227 ASN A CA 1
ATOM 1849 C C . ASN A 1 227 ? 4.165 14.017 -28.129 1.00 58.06 227 ASN A C 1
ATOM 1851 O O . ASN A 1 227 ? 3.152 13.348 -27.941 1.00 58.06 227 ASN A O 1
ATOM 1855 N N . SER A 1 228 ? 4.524 14.982 -27.281 1.00 58.06 228 SER A N 1
ATOM 1856 C CA . SER A 1 228 ? 3.657 15.427 -26.178 1.00 58.06 228 SER A CA 1
ATOM 1857 C C . SER A 1 228 ? 3.112 16.833 -26.423 1.00 58.06 228 SER A C 1
ATOM 1859 O O . SER A 1 228 ? 3.601 17.573 -27.275 1.00 58.06 228 SER A O 1
ATOM 1861 N N . ALA A 1 229 ? 2.095 17.224 -25.650 1.00 47.22 229 ALA A N 1
ATOM 1862 C CA . ALA A 1 229 ? 1.562 18.589 -25.665 1.00 47.22 229 ALA A CA 1
ATOM 1863 C C . ALA A 1 229 ? 2.596 19.649 -25.223 1.00 47.22 229 ALA A C 1
ATOM 1865 O O . ALA A 1 229 ? 2.375 20.840 -25.425 1.00 47.22 229 ALA A O 1
ATOM 1866 N N . LEU A 1 230 ? 3.710 19.217 -24.621 1.00 51.59 230 LEU A N 1
ATOM 1867 C CA . LEU A 1 230 ? 4.832 20.043 -24.186 1.00 51.59 230 LEU A CA 1
ATOM 1868 C C . LEU A 1 230 ? 6.141 19.306 -24.525 1.00 51.59 230 LEU A C 1
ATOM 1870 O O . LEU A 1 230 ? 6.715 18.665 -23.638 1.00 51.59 230 LEU A O 1
ATOM 1874 N N . PRO A 1 231 ? 6.598 19.335 -25.793 1.00 60.09 231 PRO A N 1
ATOM 1875 C CA . PRO A 1 231 ? 7.889 18.766 -26.151 1.00 60.09 231 PRO A CA 1
ATOM 1876 C C . PRO A 1 231 ? 8.970 19.425 -25.292 1.00 60.09 231 PRO A C 1
ATOM 1878 O O . PRO A 1 231 ? 9.014 20.648 -25.150 1.00 60.09 231 PRO A O 1
ATOM 1881 N N . GLY A 1 232 ? 9.800 18.596 -24.672 1.00 65.06 232 GLY A N 1
ATOM 1882 C CA . GLY A 1 232 ? 10.810 19.020 -23.715 1.00 65.06 232 GLY A CA 1
ATOM 1883 C C . GLY A 1 232 ? 12.088 18.229 -23.919 1.00 65.06 232 GLY A C 1
ATOM 1884 O O . GLY A 1 232 ? 12.052 17.039 -24.252 1.00 65.06 232 GLY A O 1
ATOM 1885 N N . GLU A 1 233 ? 13.213 18.905 -23.730 1.00 68.75 233 GLU A N 1
ATOM 1886 C CA . GLU A 1 233 ? 14.518 18.269 -23.667 1.00 68.75 233 GLU A CA 1
ATOM 1887 C C . GLU A 1 233 ? 14.884 18.087 -22.202 1.00 68.75 233 GLU A C 1
ATOM 1889 O O . GLU A 1 233 ? 14.798 19.017 -21.400 1.00 68.75 233 GLU A O 1
ATOM 1894 N N . PHE A 1 234 ? 15.297 16.879 -21.845 1.00 73.56 234 PHE A N 1
ATOM 1895 C CA . PHE A 1 234 ? 15.868 16.616 -20.540 1.00 73.56 234 PHE A CA 1
ATOM 1896 C C . PHE A 1 234 ? 17.370 16.416 -20.691 1.00 73.56 234 PHE A C 1
ATOM 1898 O O . PHE A 1 234 ? 17.822 15.600 -21.501 1.00 73.56 234 PHE A O 1
ATOM 1905 N N . GLU A 1 235 ? 18.135 17.141 -19.883 1.00 73.81 235 GLU A N 1
ATOM 1906 C CA . GLU A 1 235 ? 19.557 16.902 -19.694 1.00 73.81 235 GLU A CA 1
ATOM 1907 C C . GLU A 1 235 ? 19.745 15.559 -19.005 1.00 73.81 235 GLU A C 1
ATOM 1909 O O . GLU A 1 235 ? 19.119 15.296 -17.975 1.00 73.81 235 GLU A O 1
ATOM 1914 N N . LEU A 1 236 ? 20.618 14.714 -19.540 1.00 71.12 236 LEU A N 1
ATOM 1915 C CA . LEU A 1 236 ? 21.080 13.535 -18.832 1.00 71.12 236 LEU A CA 1
ATOM 1916 C C . LEU A 1 236 ? 22.142 13.958 -17.820 1.00 71.12 236 LEU A C 1
ATOM 1918 O O . LEU A 1 236 ? 23.257 14.321 -18.177 1.00 71.12 236 LEU A O 1
ATOM 1922 N N . LEU A 1 237 ? 21.796 13.847 -16.541 1.00 67.75 237 LEU A N 1
ATOM 1923 C CA . LEU A 1 237 ? 22.695 14.122 -15.419 1.00 67.75 237 LEU A CA 1
ATOM 1924 C C . LEU A 1 237 ? 23.791 13.056 -15.284 1.00 67.75 237 LEU A C 1
ATOM 1926 O O . LEU A 1 237 ? 24.804 13.269 -14.625 1.00 67.75 237 LEU A O 1
ATOM 1930 N N . GLY A 1 238 ? 23.565 11.883 -15.872 1.00 65.81 238 GLY A N 1
ATOM 1931 C CA . GLY A 1 238 ? 24.516 10.787 -15.897 1.00 65.81 238 GLY A CA 1
ATOM 1932 C C . GLY A 1 238 ? 23.827 9.443 -16.058 1.00 65.81 238 GLY A C 1
ATOM 1933 O O . GLY A 1 238 ? 22.596 9.330 -16.014 1.00 65.81 238 GLY A O 1
ATOM 1934 N N . PHE A 1 239 ? 24.648 8.412 -16.218 1.00 71.81 239 PHE A N 1
ATOM 1935 C CA . PHE A 1 239 ? 24.194 7.036 -16.160 1.00 71.81 239 PHE A CA 1
ATOM 1936 C C . PHE A 1 239 ? 24.997 6.240 -15.139 1.00 71.81 239 PHE A C 1
ATOM 1938 O O . PHE A 1 239 ? 26.191 6.456 -14.950 1.00 71.81 239 PHE A O 1
ATOM 1945 N N . GLU A 1 240 ? 24.322 5.311 -14.478 1.00 70.81 240 GLU A N 1
ATOM 1946 C CA . GLU A 1 240 ? 24.909 4.425 -13.482 1.00 70.81 240 GLU A CA 1
ATOM 1947 C C . GLU A 1 240 ? 24.668 2.983 -13.925 1.00 70.81 240 GLU A C 1
ATOM 1949 O O . GLU A 1 240 ? 23.527 2.595 -14.193 1.00 70.81 240 GLU A O 1
ATOM 1954 N N . LYS A 1 241 ? 25.747 2.203 -14.046 1.00 64.44 241 LYS A N 1
ATOM 1955 C CA . LYS A 1 241 ? 25.669 0.774 -14.353 1.00 64.44 241 LYS A CA 1
ATOM 1956 C C . LYS A 1 241 ? 25.628 -0.011 -13.048 1.00 64.44 241 LYS A C 1
ATOM 1958 O O . LYS A 1 241 ? 26.547 0.090 -12.242 1.00 64.44 241 LYS A O 1
ATOM 1963 N N . LEU A 1 242 ? 24.597 -0.828 -12.878 1.00 60.59 242 LEU A N 1
ATOM 1964 C CA . LEU A 1 242 ? 24.449 -1.754 -11.757 1.00 60.59 242 LEU A CA 1
ATOM 1965 C C . LEU A 1 242 ? 24.150 -3.143 -12.323 1.00 60.59 242 LEU A C 1
ATOM 1967 O O . LEU A 1 242 ? 23.001 -3.480 -12.611 1.00 60.59 242 LEU A O 1
ATOM 1971 N N . GLY A 1 243 ? 25.212 -3.919 -12.555 1.00 64.69 243 GLY A N 1
ATOM 1972 C CA . GLY A 1 243 ? 25.130 -5.173 -13.307 1.00 64.69 243 GLY A CA 1
ATOM 1973 C C . GLY A 1 243 ? 24.628 -4.920 -14.731 1.00 64.69 243 GLY A C 1
ATOM 1974 O O . GLY A 1 243 ? 25.260 -4.182 -15.489 1.00 64.69 243 GLY A O 1
ATOM 1975 N N . ASP A 1 244 ? 23.464 -5.480 -15.056 1.00 61.44 244 ASP A N 1
ATOM 1976 C CA . ASP A 1 244 ? 22.814 -5.337 -16.368 1.00 61.44 244 ASP A CA 1
ATOM 1977 C C . ASP A 1 244 ? 21.906 -4.100 -16.467 1.00 61.44 244 ASP A C 1
ATOM 1979 O O . ASP A 1 244 ? 21.353 -3.816 -17.532 1.00 61.44 244 ASP A O 1
ATOM 1983 N N . ILE A 1 245 ? 21.712 -3.379 -15.356 1.00 68.06 245 ILE A N 1
ATOM 1984 C CA . ILE A 1 245 ? 20.871 -2.181 -15.290 1.00 68.06 245 ILE A CA 1
ATOM 1985 C C . ILE A 1 245 ? 21.696 -0.959 -15.665 1.00 68.06 245 ILE A C 1
ATOM 1987 O O . ILE A 1 245 ? 22.757 -0.713 -15.093 1.00 68.06 245 ILE A O 1
ATOM 1991 N N . VAL A 1 246 ? 21.154 -0.145 -16.564 1.00 73.12 246 VAL A N 1
ATOM 1992 C CA . VAL A 1 246 ? 21.579 1.229 -16.803 1.00 73.12 246 VAL A CA 1
ATOM 1993 C C . VAL A 1 246 ? 20.522 2.163 -16.231 1.00 73.12 246 VAL A C 1
ATOM 1995 O O . VAL A 1 246 ? 19.410 2.265 -16.749 1.00 73.12 246 VAL A O 1
ATOM 1998 N N . LYS A 1 247 ? 20.869 2.866 -15.157 1.00 76.75 247 LYS A N 1
ATOM 1999 C CA . LYS A 1 247 ? 20.046 3.945 -14.610 1.00 76.75 247 LYS A CA 1
ATOM 2000 C C . LYS A 1 247 ? 20.403 5.229 -15.332 1.00 76.75 247 LYS A C 1
ATOM 2002 O O . LYS A 1 247 ? 21.565 5.607 -15.342 1.00 76.75 247 LYS A O 1
ATOM 2007 N N . ILE A 1 248 ? 19.419 5.896 -15.911 1.00 75.94 248 ILE A N 1
ATOM 2008 C CA . ILE A 1 248 ? 19.553 7.182 -16.588 1.00 75.94 248 ILE A CA 1
ATOM 2009 C C . ILE A 1 248 ? 18.884 8.234 -15.708 1.00 75.94 248 ILE A C 1
ATOM 2011 O O . ILE A 1 248 ? 17.671 8.184 -15.493 1.00 75.94 248 ILE A O 1
ATOM 2015 N N . LYS A 1 249 ? 19.676 9.176 -15.190 1.00 78.38 249 LYS A N 1
ATOM 2016 C CA . LYS A 1 249 ? 19.196 10.308 -14.385 1.00 78.38 249 LYS A CA 1
ATOM 2017 C C . LYS A 1 249 ? 19.020 11.510 -15.305 1.00 78.38 249 LYS A C 1
ATOM 2019 O O . LYS A 1 249 ? 19.914 11.790 -16.100 1.00 78.38 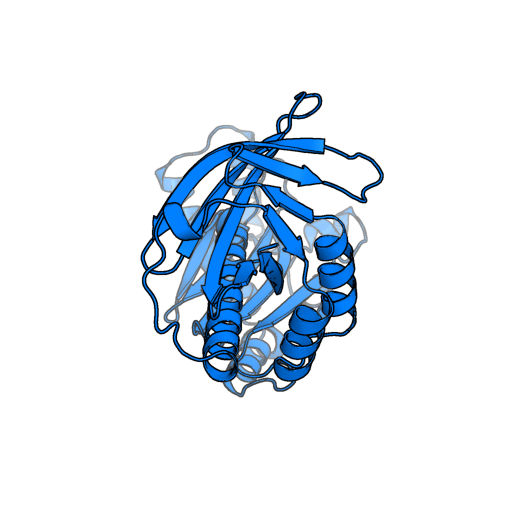249 LYS A O 1
ATOM 2024 N N . PHE A 1 250 ? 17.891 12.207 -15.214 1.00 79.00 250 PHE A N 1
ATOM 2025 C CA . PHE A 1 250 ? 17.577 13.310 -16.120 1.00 79.00 250 PHE A CA 1
ATOM 2026 C C . PHE A 1 250 ? 16.908 14.501 -15.424 1.00 79.00 250 PHE A C 1
ATOM 2028 O O . PHE A 1 250 ? 16.298 14.350 -14.363 1.00 79.00 250 PHE A O 1
ATOM 2035 N N . GLN A 1 251 ? 17.027 15.684 -16.029 1.00 80.69 251 GLN A N 1
ATOM 2036 C CA . GLN A 1 251 ? 16.462 16.947 -15.548 1.00 80.69 251 GLN A CA 1
ATOM 2037 C C . GLN A 1 251 ? 15.914 17.787 -16.708 1.00 80.69 251 GLN A C 1
ATOM 2039 O O . GLN A 1 251 ? 16.542 17.880 -17.751 1.00 80.69 251 GLN A O 1
ATOM 2044 N N . ASN A 1 252 ? 14.749 18.409 -16.531 1.00 76.19 252 ASN A N 1
ATOM 2045 C CA . ASN A 1 252 ? 14.079 19.203 -17.573 1.00 76.19 252 ASN A CA 1
ATOM 2046 C C . ASN A 1 252 ? 14.838 20.502 -17.957 1.00 76.19 252 ASN A C 1
ATOM 2048 O O . ASN A 1 252 ? 15.320 21.201 -17.060 1.00 76.19 252 ASN A O 1
ATOM 2052 N N . ILE A 1 253 ? 14.863 20.863 -19.250 1.00 67.62 253 ILE A N 1
ATOM 2053 C CA . ILE A 1 253 ? 15.397 22.125 -19.800 1.00 67.62 253 ILE A CA 1
ATOM 2054 C C . ILE A 1 253 ? 14.342 22.821 -20.701 1.00 67.62 253 ILE A C 1
ATOM 2056 O O . ILE A 1 253 ? 13.872 22.200 -21.655 1.00 67.62 253 ILE A O 1
ATOM 2060 N N . PRO A 1 254 ? 14.023 24.126 -20.511 1.00 56.28 254 PRO A N 1
ATOM 2061 C CA . PRO A 1 254 ? 14.382 25.011 -19.398 1.00 56.28 254 PRO A CA 1
ATOM 2062 C C . PRO A 1 254 ? 13.496 24.767 -18.155 1.00 56.28 254 PRO A C 1
ATOM 2064 O O . PRO A 1 254 ? 12.348 24.327 -18.274 1.00 56.28 254 PRO A O 1
ATOM 2067 N N . PRO A 1 255 ? 13.988 25.059 -16.937 1.00 55.53 255 PRO A N 1
ATOM 2068 C CA . PRO A 1 255 ? 13.331 24.667 -15.696 1.00 55.53 255 PRO A CA 1
ATOM 2069 C C . PRO A 1 255 ? 12.189 25.626 -15.330 1.00 55.53 255 PRO A C 1
ATOM 2071 O O . PRO A 1 255 ? 12.293 26.391 -14.381 1.00 55.53 255 PRO A O 1
ATOM 2074 N N . ASN A 1 256 ? 11.055 25.558 -16.028 1.00 56.19 256 ASN A N 1
ATOM 2075 C CA . ASN A 1 256 ? 9.832 26.205 -15.526 1.00 56.19 256 ASN A CA 1
ATOM 2076 C C . ASN A 1 256 ? 9.255 25.438 -14.319 1.00 56.19 256 ASN A C 1
ATOM 2078 O O . ASN A 1 256 ? 8.576 26.013 -13.472 1.00 56.19 256 ASN A O 1
ATOM 2082 N N . ARG A 1 257 ? 9.571 24.138 -14.220 1.00 55.12 257 ARG A N 1
ATOM 2083 C CA . ARG A 1 257 ? 9.458 23.298 -13.020 1.00 55.12 257 ARG A CA 1
ATOM 2084 C C . ARG A 1 257 ? 10.620 22.297 -13.046 1.00 55.12 257 ARG A C 1
ATOM 2086 O O . ARG A 1 257 ? 10.633 21.455 -13.949 1.00 55.12 257 ARG A O 1
ATOM 2093 N N . PRO A 1 258 ? 11.610 22.379 -12.140 1.00 54.16 258 PRO A N 1
ATOM 2094 C CA . PRO A 1 258 ? 12.716 21.428 -12.110 1.00 54.16 258 PRO A CA 1
ATOM 2095 C C . PRO A 1 258 ? 12.191 20.046 -11.701 1.00 54.16 258 PRO A C 1
ATOM 2097 O O . PRO A 1 258 ? 12.075 19.727 -10.524 1.00 54.16 258 PRO A O 1
ATOM 2100 N N . ALA A 1 259 ? 11.851 19.223 -12.690 1.00 59.75 259 ALA A N 1
ATOM 2101 C CA . ALA A 1 259 ? 11.573 17.810 -12.499 1.00 59.75 259 ALA A CA 1
ATOM 2102 C C . ALA A 1 259 ? 12.876 17.042 -12.729 1.00 59.75 259 ALA A C 1
ATOM 2104 O O . ALA A 1 259 ? 13.400 17.018 -13.846 1.00 59.75 259 ALA A O 1
ATOM 2105 N N . LYS A 1 260 ? 13.405 16.451 -11.657 1.00 69.31 260 LYS A N 1
ATOM 2106 C CA . LYS A 1 260 ? 14.434 15.416 -11.742 1.00 69.31 260 LYS A CA 1
ATOM 2107 C C . LYS A 1 260 ? 13.733 14.069 -11.803 1.00 69.31 260 LYS A C 1
ATOM 2109 O O . LYS A 1 260 ? 12.798 13.824 -11.045 1.00 69.31 260 LYS A O 1
ATOM 2114 N N . GLY A 1 261 ? 14.181 13.214 -12.705 1.00 70.06 261 GLY A N 1
ATOM 2115 C CA . GLY A 1 261 ? 13.657 11.869 -12.858 1.00 70.06 261 GLY A CA 1
ATOM 2116 C C . GLY A 1 261 ? 14.778 10.858 -13.021 1.00 70.06 261 GLY A C 1
ATOM 2117 O O . GLY A 1 261 ? 15.926 11.195 -13.321 1.00 70.06 261 GLY A O 1
ATOM 2118 N N . GLN A 1 262 ? 14.429 9.597 -12.814 1.00 73.69 262 GLN A N 1
ATOM 2119 C CA . GLN A 1 262 ? 15.301 8.471 -13.094 1.00 73.69 262 GLN A CA 1
ATOM 2120 C C . GLN A 1 262 ? 14.506 7.425 -13.861 1.00 73.69 262 GLN A C 1
ATOM 2122 O O . GLN A 1 262 ? 13.397 7.058 -13.474 1.00 73.69 262 GLN A O 1
ATOM 2127 N N . MET A 1 263 ? 15.090 6.933 -14.946 1.00 73.25 263 MET A N 1
ATOM 2128 C CA . MET A 1 263 ? 14.599 5.763 -15.657 1.00 73.25 263 MET A CA 1
ATOM 2129 C C . MET A 1 263 ? 15.648 4.672 -15.582 1.00 73.25 263 MET A C 1
ATOM 2131 O O . MET A 1 263 ? 16.839 4.920 -15.745 1.00 73.25 263 MET A O 1
ATOM 2135 N N . GLU A 1 264 ? 15.199 3.453 -15.340 1.00 78.06 264 GLU A N 1
ATOM 2136 C CA . GLU A 1 264 ? 16.070 2.290 -15.278 1.00 78.06 264 GLU A CA 1
ATOM 2137 C C . GLU A 1 264 ? 15.808 1.434 -16.505 1.00 78.06 264 GLU A C 1
ATOM 2139 O O . GLU A 1 264 ? 14.663 1.077 -16.790 1.00 78.06 264 GLU A O 1
ATOM 2144 N N . PHE A 1 265 ? 16.870 1.135 -17.240 1.00 76.50 265 PHE A N 1
ATOM 2145 C CA . PHE A 1 265 ? 16.841 0.342 -18.456 1.00 76.50 265 PHE A CA 1
ATOM 2146 C C . PHE A 1 265 ? 17.678 -0.912 -18.266 1.00 76.50 265 PHE A C 1
ATOM 2148 O O . PHE A 1 265 ? 18.697 -0.884 -17.583 1.00 76.50 265 PHE A O 1
ATOM 2155 N N . LYS A 1 266 ? 17.298 -1.998 -18.928 1.00 74.12 266 LYS A N 1
ATOM 2156 C CA . LYS A 1 266 ? 18.196 -3.129 -19.178 1.00 74.12 266 LYS A CA 1
ATOM 2157 C C . LYS A 1 266 ? 18.387 -3.313 -20.676 1.00 74.12 266 LYS A C 1
ATOM 2159 O O . LYS A 1 266 ? 17.468 -3.048 -21.453 1.00 74.12 266 LYS A O 1
ATOM 2164 N N . TYR A 1 267 ? 19.587 -3.728 -21.071 1.00 72.25 267 TYR A N 1
ATOM 2165 C CA . TYR A 1 267 ? 19.907 -4.019 -22.465 1.00 72.25 267 TYR A CA 1
ATOM 2166 C C . TYR A 1 267 ? 19.608 -5.484 -22.786 1.00 72.25 267 TYR A C 1
ATOM 2168 O O . TYR A 1 267 ? 19.981 -6.373 -22.026 1.00 72.25 267 TYR A O 1
ATOM 2176 N N . TYR A 1 268 ? 18.960 -5.736 -23.919 1.00 68.44 268 TYR A N 1
ATOM 2177 C CA . TYR A 1 268 ? 18.646 -7.082 -24.385 1.00 68.44 268 TYR A CA 1
ATOM 2178 C C . TYR A 1 268 ? 18.509 -7.119 -25.913 1.00 68.44 268 TYR A C 1
ATOM 2180 O O . TYR A 1 268 ? 17.768 -6.312 -26.463 1.00 68.44 268 TYR A O 1
ATOM 2188 N N . ASN A 1 269 ? 19.191 -8.044 -26.603 1.00 68.56 269 ASN A N 1
ATOM 2189 C CA . ASN A 1 269 ? 19.132 -8.236 -28.067 1.00 68.56 269 ASN A CA 1
ATOM 2190 C C . ASN A 1 269 ? 19.111 -6.932 -28.888 1.00 68.56 269 ASN A C 1
ATOM 2192 O O . ASN A 1 269 ? 18.278 -6.739 -29.775 1.00 68.56 269 ASN A O 1
ATOM 2196 N N . GLY A 1 270 ? 20.006 -5.989 -28.580 1.00 72.44 270 GLY A N 1
ATOM 2197 C CA . GLY A 1 270 ? 20.046 -4.712 -29.299 1.00 72.44 270 GLY A CA 1
ATOM 2198 C C . GLY A 1 270 ? 18.984 -3.698 -28.877 1.00 72.44 270 GLY A C 1
ATOM 2199 O O . GLY A 1 270 ? 18.834 -2.680 -29.553 1.00 72.44 270 GLY A O 1
ATOM 2200 N N . ARG A 1 271 ? 18.232 -3.963 -27.802 1.00 78.38 271 ARG A N 1
ATOM 2201 C CA . ARG A 1 271 ? 17.116 -3.153 -27.296 1.00 78.38 271 ARG A CA 1
ATOM 2202 C C . ARG A 1 271 ? 17.391 -2.622 -25.895 1.00 78.38 271 ARG A C 1
ATOM 2204 O O . ARG A 1 271 ? 18.058 -3.280 -25.103 1.00 78.38 271 ARG A O 1
ATOM 2211 N N . LEU A 1 272 ? 16.815 -1.465 -25.577 1.00 81.06 272 LEU A N 1
ATOM 2212 C CA . LEU A 1 272 ? 16.696 -0.979 -24.201 1.00 81.06 272 LEU A CA 1
ATOM 2213 C C . LEU A 1 272 ? 15.272 -1.190 -23.712 1.00 81.06 272 LEU A C 1
ATOM 2215 O O . LEU A 1 272 ? 14.326 -0.754 -24.361 1.00 81.06 272 LEU A O 1
ATOM 2219 N N . VAL A 1 273 ? 15.122 -1.837 -22.563 1.00 79.81 273 VAL A N 1
ATOM 2220 C CA . VAL A 1 273 ? 13.820 -2.106 -21.950 1.00 79.81 273 VAL A CA 1
ATOM 2221 C C . VAL A 1 273 ? 13.725 -1.335 -20.642 1.00 79.81 273 VAL A C 1
ATOM 2223 O O . VAL A 1 273 ? 14.476 -1.611 -19.707 1.00 79.81 273 VAL A O 1
ATOM 2226 N N . ALA A 1 274 ? 12.817 -0.363 -20.573 1.00 77.75 274 ALA A N 1
ATOM 2227 C CA . ALA A 1 274 ? 12.561 0.411 -19.365 1.00 77.75 274 ALA A CA 1
ATOM 2228 C C . ALA A 1 274 ? 11.823 -0.449 -18.329 1.00 77.75 274 ALA A C 1
ATOM 2230 O O . ALA A 1 274 ? 10.703 -0.915 -18.572 1.00 77.75 274 ALA A O 1
ATOM 2231 N N . LEU A 1 275 ? 12.426 -0.625 -17.152 1.00 63.53 275 LEU A N 1
ATOM 2232 C CA . LEU A 1 275 ? 11.920 -1.500 -16.092 1.00 63.53 275 LEU A CA 1
ATOM 2233 C C . LEU A 1 275 ? 10.562 -1.025 -15.560 1.00 63.53 275 LEU A C 1
ATOM 2235 O O . LEU A 1 275 ? 9.634 -1.821 -15.438 1.00 63.53 275 LEU A O 1
ATOM 2239 N N . ASN A 1 276 ? 10.414 0.286 -15.363 1.00 60.22 276 ASN A N 1
ATOM 2240 C CA . ASN A 1 276 ? 9.243 0.881 -14.712 1.00 60.22 276 ASN A CA 1
ATOM 2241 C C . ASN A 1 276 ? 8.022 1.063 -15.626 1.00 60.22 276 ASN A C 1
ATOM 2243 O O . ASN A 1 276 ? 6.917 1.232 -15.124 1.00 60.22 276 ASN A O 1
ATOM 2247 N N . ALA A 1 277 ? 8.210 1.057 -16.947 1.00 63.31 277 ALA A N 1
ATOM 2248 C CA . ALA A 1 277 ? 7.160 1.429 -17.903 1.00 63.31 277 ALA A CA 1
ATOM 2249 C C . ALA A 1 277 ? 6.964 0.399 -19.029 1.00 63.31 277 ALA A C 1
ATOM 2251 O O . ALA A 1 277 ? 6.096 0.561 -19.881 1.00 63.31 277 ALA A O 1
ATOM 2252 N N . GLY A 1 278 ? 7.776 -0.668 -19.062 1.00 65.25 278 GLY A N 1
ATOM 2253 C CA . GLY A 1 278 ? 7.694 -1.690 -20.109 1.00 65.25 278 GLY A CA 1
ATOM 2254 C C . GLY A 1 278 ? 7.987 -1.156 -21.511 1.00 65.25 278 GLY A C 1
ATOM 2255 O O . GLY A 1 278 ? 7.619 -1.779 -22.502 1.00 65.25 278 GLY A O 1
ATOM 2256 N N . LEU A 1 279 ? 8.631 0.006 -21.598 1.00 78.31 279 LEU A N 1
ATOM 2257 C CA . LEU A 1 279 ? 8.962 0.638 -22.862 1.00 78.31 279 LEU A CA 1
ATOM 2258 C C . LEU A 1 279 ? 10.139 -0.093 -23.490 1.00 78.31 279 LEU A C 1
ATOM 2260 O O . LEU A 1 279 ? 11.184 -0.233 -22.856 1.00 78.31 279 LEU A O 1
ATOM 2264 N N . VAL A 1 280 ? 9.974 -0.536 -24.731 1.00 84.06 280 VAL A N 1
ATOM 2265 C CA . VAL A 1 280 ? 11.039 -1.172 -25.502 1.00 84.06 280 VAL A CA 1
ATOM 2266 C C . VAL A 1 280 ? 11.540 -0.174 -26.529 1.00 84.06 280 VAL A C 1
ATOM 2268 O O . VAL A 1 280 ? 10.756 0.369 -27.301 1.00 84.06 280 VAL A O 1
ATOM 2271 N N . PHE A 1 281 ? 12.845 0.058 -26.559 1.00 84.62 281 PHE A N 1
ATOM 2272 C CA . PHE A 1 281 ? 13.495 0.939 -27.516 1.00 84.62 281 PHE A CA 1
ATOM 2273 C C . PHE A 1 281 ? 14.450 0.150 -28.400 1.00 84.62 281 PHE A C 1
ATOM 2275 O O . PHE A 1 281 ? 15.171 -0.728 -27.925 1.00 84.62 281 PHE A O 1
ATOM 2282 N N . ARG A 1 282 ? 14.495 0.498 -29.684 1.00 87.06 282 ARG A N 1
ATOM 2283 C CA . ARG A 1 282 ? 15.501 0.024 -30.638 1.00 87.06 282 ARG A CA 1
ATOM 2284 C C . ARG A 1 282 ? 16.438 1.141 -31.029 1.00 87.06 282 ARG A C 1
ATOM 2286 O O . ARG A 1 282 ? 16.020 2.292 -31.131 1.00 87.06 282 ARG A O 1
ATOM 2293 N N . LYS A 1 283 ? 17.682 0.777 -31.299 1.00 85.94 283 LYS A N 1
ATOM 2294 C CA . LYS A 1 283 ? 18.653 1.688 -31.885 1.00 85.94 283 LYS A CA 1
ATOM 2295 C C . LYS A 1 283 ? 18.326 1.926 -33.365 1.00 85.94 283 LYS A C 1
ATOM 2297 O O . LYS A 1 283 ? 17.897 0.987 -34.043 1.00 85.94 283 LYS A O 1
ATOM 2302 N N . ILE A 1 284 ? 18.501 3.158 -33.837 1.00 84.12 284 ILE A N 1
ATOM 2303 C CA . ILE A 1 284 ? 18.459 3.533 -35.263 1.00 84.12 284 ILE A CA 1
ATOM 2304 C C . ILE A 1 284 ? 19.817 4.028 -35.740 1.00 84.12 284 ILE A C 1
ATOM 2306 O O . ILE A 1 284 ? 20.593 4.528 -34.890 1.00 84.12 284 ILE A O 1
#